Protein AF-A0A395IFY4-F1 (afdb_monomer)

Secondary structure (DSSP, 8-state):
-HHHHHHHHHTT--EEE--HHHHHHHHHHHTT-SS--HHHHHHHHHHHHHHHHTTTTHHHHHHHHHT--EEEEEPP-S-TTTS---HHHHHHHHHHHHHHHTTSSSPPEEEEE--TT-SS--SHHHHHHHHHHH--TTEEE---HHHHHHHHHB-TTSSSSB-TTHHHHHHHHHHHHT--

Structure (mmCIF, N/CA/C/O backbone):
data_AF-A0A395IFY4-F1
#
_entry.id   AF-A0A395IFY4-F1
#
loop_
_atom_site.group_PDB
_atom_site.id
_atom_site.type_symbol
_atom_site.label_atom_id
_atom_site.label_alt_id
_atom_site.label_comp_id
_atom_site.label_asym_id
_atom_site.label_entity_id
_atom_site.label_seq_id
_atom_site.pdbx_PDB_ins_code
_atom_site.Cartn_x
_atom_site.Cartn_y
_atom_site.Cartn_z
_atom_site.occupancy
_atom_site.B_iso_or_equiv
_atom_site.auth_seq_id
_atom_site.auth_comp_id
_atom_site.auth_asym_id
_atom_site.auth_atom_id
_atom_site.pdbx_PDB_model_num
ATOM 1 N N . MET A 1 1 ? -4.962 21.961 8.512 1.00 44.00 1 MET A N 1
ATOM 2 C CA . MET A 1 1 ? -5.571 20.617 8.616 1.00 44.00 1 MET A CA 1
ATOM 3 C C . MET A 1 1 ? -7.095 20.684 8.729 1.00 44.00 1 MET A C 1
ATOM 5 O O . MET A 1 1 ? -7.761 20.190 7.833 1.00 44.00 1 MET A O 1
ATOM 9 N N . LEU A 1 2 ? -7.653 21.381 9.731 1.00 40.53 2 LEU A N 1
ATOM 10 C CA . LEU A 1 2 ? -9.106 21.474 9.983 1.00 40.53 2 LEU A CA 1
ATOM 11 C C . LEU A 1 2 ? -9.999 21.820 8.764 1.00 40.53 2 LEU A C 1
ATOM 13 O O . LEU A 1 2 ? -10.951 21.082 8.540 1.00 40.53 2 LEU A O 1
ATOM 17 N N . PRO A 1 3 ? -9.703 22.833 7.919 1.00 49.88 3 PRO A N 1
ATOM 18 C CA . PRO A 1 3 ? -10.574 23.161 6.781 1.00 49.88 3 PRO A CA 1
ATOM 19 C C . PRO A 1 3 ? -10.640 22.062 5.711 1.00 49.88 3 PRO A C 1
ATOM 21 O O . PRO A 1 3 ? -11.691 21.840 5.121 1.00 49.88 3 PRO A O 1
ATOM 24 N N . LYS A 1 4 ? -9.525 21.352 5.483 1.00 49.00 4 LYS A N 1
ATOM 25 C CA . LYS A 1 4 ? -9.456 20.244 4.519 1.00 49.00 4 LYS A CA 1
ATOM 26 C C . LYS A 1 4 ? -10.235 19.025 5.023 1.00 49.00 4 LYS A C 1
ATOM 28 O O . LYS A 1 4 ? -10.970 18.423 4.254 1.00 49.00 4 LYS A O 1
ATOM 33 N N . LEU A 1 5 ? -10.127 18.719 6.319 1.00 53.44 5 LEU A N 1
ATOM 34 C CA . LEU A 1 5 ? -10.859 17.615 6.954 1.00 53.44 5 LEU A CA 1
ATOM 35 C C . LEU A 1 5 ? -12.373 17.877 6.982 1.00 53.44 5 LEU A C 1
ATOM 37 O O . LEU A 1 5 ? -13.161 16.987 6.680 1.00 53.44 5 LEU A O 1
ATOM 41 N N . SER A 1 6 ? -12.786 19.115 7.273 1.00 57.44 6 SER A N 1
ATOM 42 C CA . SER A 1 6 ? -14.194 19.516 7.193 1.00 57.44 6 SER A CA 1
ATOM 43 C C . SER A 1 6 ? -14.748 19.426 5.771 1.00 57.44 6 SER A C 1
ATOM 45 O O . SER A 1 6 ? -15.856 18.930 5.596 1.00 57.44 6 SER A O 1
ATOM 47 N N . ALA A 1 7 ? -13.980 19.843 4.759 1.00 63.22 7 ALA A N 1
ATOM 48 C CA . ALA A 1 7 ? -14.383 19.703 3.361 1.00 63.22 7 ALA A CA 1
ATOM 49 C C . ALA A 1 7 ? -14.503 18.226 2.940 1.00 63.22 7 ALA A C 1
ATOM 51 O O . ALA A 1 7 ? -15.503 17.849 2.337 1.00 63.22 7 ALA A O 1
ATOM 52 N N . ALA A 1 8 ? -13.541 17.373 3.311 1.00 59.66 8 ALA A N 1
ATOM 53 C CA . ALA A 1 8 ? -13.582 15.941 3.005 1.00 59.66 8 ALA A CA 1
ATOM 54 C C . ALA A 1 8 ? -14.827 15.252 3.594 1.00 59.66 8 ALA A C 1
ATOM 56 O O . ALA A 1 8 ? -15.519 14.517 2.892 1.00 59.66 8 ALA A O 1
ATOM 57 N N . SER A 1 9 ? -15.159 15.571 4.849 1.00 60.47 9 SER A N 1
ATOM 58 C CA . SER A 1 9 ? -16.364 15.070 5.519 1.00 60.47 9 SER A CA 1
ATOM 59 C C . SER A 1 9 ? -17.658 15.567 4.852 1.00 60.47 9 SER A C 1
ATOM 61 O O . SER A 1 9 ? -18.568 14.780 4.599 1.00 60.47 9 SER A O 1
ATOM 63 N N . GLN A 1 10 ? -17.735 16.857 4.499 1.00 68.69 10 GLN A N 1
ATOM 64 C CA . GLN A 1 10 ? -18.913 17.449 3.844 1.00 68.69 10 GLN A CA 1
ATOM 65 C C . GLN A 1 10 ? -19.161 16.924 2.426 1.00 68.6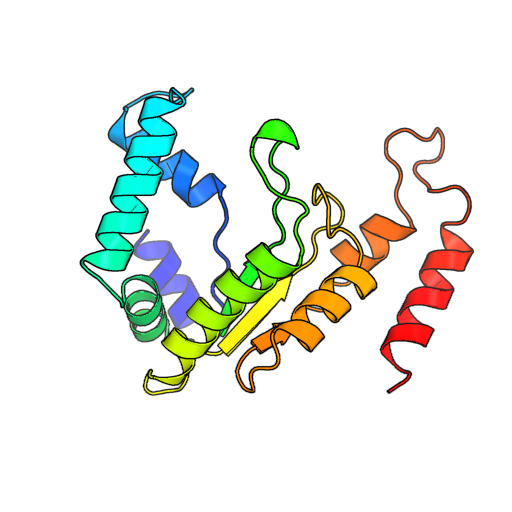9 10 GLN A C 1
ATOM 67 O O . GLN A 1 10 ? -20.298 16.953 1.959 1.00 68.69 10 GLN A O 1
ATOM 72 N N . HIS A 1 11 ? -18.114 16.458 1.746 1.00 74.56 11 HIS A N 1
ATOM 73 C CA . HIS A 1 11 ? -18.188 15.936 0.383 1.00 74.56 11 HIS A CA 1
ATOM 74 C C . HIS A 1 11 ? -18.209 14.405 0.307 1.00 74.56 11 HIS A C 1
ATOM 76 O O . HIS A 1 11 ? -18.107 13.864 -0.791 1.00 74.56 11 HIS A O 1
ATOM 82 N N . HIS A 1 12 ? -18.389 13.716 1.440 1.00 66.81 12 HIS A N 1
ATOM 83 C CA . HIS A 1 12 ? -18.510 12.258 1.493 1.00 66.81 12 HIS A CA 1
ATOM 84 C C . HIS A 1 12 ? -17.299 11.525 0.894 1.00 66.81 12 HIS A C 1
ATOM 86 O O . HIS A 1 12 ? -17.447 10.538 0.177 1.00 66.81 12 HIS A O 1
ATOM 92 N N . LEU A 1 13 ? -16.085 12.009 1.174 1.00 64.56 13 LEU A N 1
ATOM 93 C CA . LEU A 1 13 ? -14.875 11.251 0.863 1.00 64.56 13 LEU A CA 1
ATOM 94 C C . LEU A 1 13 ? -14.730 10.119 1.891 1.00 64.56 13 LEU A C 1
ATOM 96 O O . LEU A 1 13 ? -14.543 10.370 3.079 1.00 64.56 13 LEU A O 1
ATOM 100 N N . PHE A 1 14 ? -14.861 8.875 1.426 1.00 66.00 14 PHE A N 1
ATOM 101 C CA . PHE A 1 14 ? -14.964 7.677 2.271 1.00 66.00 14 PHE A CA 1
ATOM 102 C C . PHE A 1 14 ? -13.636 6.954 2.512 1.00 66.00 14 PHE A C 1
ATOM 104 O O . PHE A 1 14 ? -13.660 5.841 3.028 1.00 66.00 14 PHE A O 1
ATOM 111 N N . GLY A 1 15 ? -12.495 7.546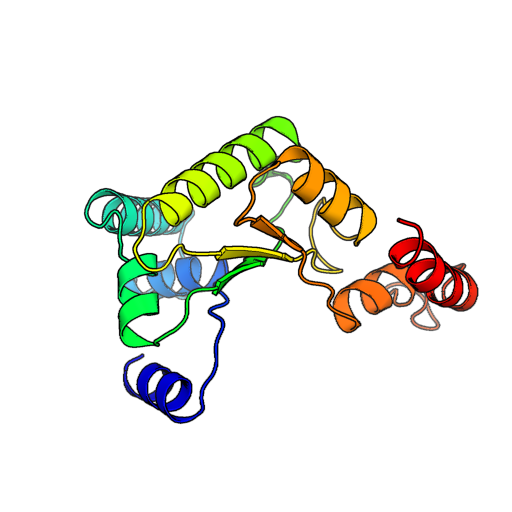 2.164 1.00 60.47 15 GLY A N 1
ATOM 112 C CA . GLY A 1 15 ? -11.177 6.944 2.359 1.00 60.47 15 GLY A CA 1
ATOM 113 C C . GLY A 1 15 ? -10.160 7.972 2.834 1.00 60.47 15 GLY A C 1
ATOM 114 O O . GLY A 1 15 ? -10.255 9.154 2.490 1.00 60.47 15 GLY A O 1
ATOM 115 N N . LEU A 1 16 ? -9.217 7.520 3.654 1.00 67.69 16 LEU A N 1
ATOM 116 C CA . LEU A 1 16 ? -8.034 8.280 4.035 1.00 67.69 16 LEU A CA 1
ATOM 117 C C . LEU A 1 16 ? -6.802 7.587 3.450 1.00 67.69 16 LEU A C 1
ATOM 119 O O . LEU A 1 16 ? -6.585 6.402 3.697 1.00 67.69 16 LEU A O 1
ATOM 123 N N . GLU A 1 17 ? -5.997 8.348 2.721 1.00 68.88 17 GLU A N 1
ATOM 124 C CA . GLU A 1 17 ? -4.680 7.943 2.237 1.00 68.88 17 GLU A CA 1
ATOM 125 C C . GLU A 1 17 ? -3.626 8.748 3.005 1.00 68.88 17 GLU A C 1
ATOM 127 O O . GLU A 1 17 ? -3.803 9.952 3.222 1.00 68.88 17 GLU A O 1
ATOM 132 N N . VAL A 1 18 ? -2.573 8.081 3.478 1.00 60.28 18 VAL A N 1
ATOM 133 C CA . VAL A 1 18 ? -1.500 8.697 4.271 1.00 60.28 18 VAL A CA 1
ATOM 134 C C . VAL A 1 18 ? -0.161 8.279 3.684 1.00 60.28 18 VAL A C 1
ATOM 136 O O . VAL A 1 18 ? 0.076 7.094 3.459 1.00 60.28 18 VAL A O 1
ATOM 139 N N . PHE A 1 19 ? 0.717 9.254 3.468 1.00 62.84 19 PHE A N 1
ATOM 140 C CA . PHE A 1 19 ? 2.024 9.058 2.849 1.00 62.84 19 PHE A CA 1
ATOM 141 C C . PHE A 1 19 ? 3.157 9.182 3.873 1.00 62.84 19 PHE A C 1
ATOM 143 O O . PHE A 1 19 ? 3.021 9.842 4.904 1.00 62.84 19 PHE A O 1
ATOM 150 N N . TYR A 1 20 ? 4.322 8.602 3.569 1.00 57.91 20 TYR A N 1
ATOM 151 C CA . TYR A 1 20 ? 5.553 8.833 4.339 1.00 57.91 20 TYR A CA 1
ATOM 152 C C . TYR A 1 20 ? 5.867 10.333 4.463 1.00 57.91 20 TYR A C 1
ATOM 154 O O . TYR A 1 20 ? 6.331 10.804 5.500 1.00 57.91 20 TYR A O 1
ATOM 162 N N . GLU A 1 21 ? 5.560 11.109 3.432 1.00 61.62 21 GLU A N 1
ATOM 163 C CA . GLU A 1 21 ? 5.719 12.553 3.400 1.00 61.62 21 GLU A CA 1
ATOM 164 C C . GLU A 1 21 ? 4.926 13.250 4.506 1.00 61.62 21 GLU A C 1
ATOM 166 O O . GLU A 1 21 ? 5.364 14.297 4.971 1.00 61.62 21 GLU A O 1
ATOM 171 N N . ASP A 1 22 ? 3.824 12.681 5.004 1.00 61.97 22 ASP A N 1
ATOM 172 C CA . ASP A 1 22 ? 3.138 13.219 6.183 1.00 61.97 22 ASP A CA 1
ATOM 173 C C . ASP A 1 22 ? 4.032 13.136 7.440 1.00 61.97 22 ASP A C 1
ATOM 175 O O . ASP A 1 22 ? 4.021 14.055 8.269 1.00 61.97 22 ASP A O 1
ATOM 179 N N . LEU A 1 23 ? 4.878 12.097 7.549 1.00 57.91 23 LEU A N 1
ATOM 180 C CA . LEU A 1 23 ? 5.935 11.983 8.568 1.00 57.91 23 LEU A CA 1
ATOM 181 C C . LEU A 1 23 ? 7.039 13.023 8.327 1.00 57.91 23 LEU A C 1
ATOM 183 O O . LEU A 1 23 ? 7.477 13.698 9.260 1.00 57.91 23 LEU A O 1
ATOM 187 N N . GLU A 1 24 ? 7.481 13.177 7.076 1.00 56.47 24 GLU A N 1
ATOM 188 C CA . GLU A 1 24 ? 8.532 14.129 6.706 1.00 56.47 24 GLU A CA 1
ATOM 189 C C . GLU A 1 24 ? 8.085 15.582 6.947 1.00 56.47 24 GLU A C 1
ATOM 191 O O . GLU A 1 24 ? 8.847 16.402 7.464 1.00 56.47 24 GLU A O 1
ATOM 196 N N . TYR A 1 25 ? 6.825 15.911 6.651 1.00 64.88 25 TYR A N 1
ATOM 197 C CA . TYR A 1 25 ? 6.218 17.206 6.944 1.00 64.88 25 TYR A CA 1
ATOM 198 C C . TYR A 1 25 ? 6.182 17.487 8.444 1.00 64.88 25 TYR A C 1
ATOM 200 O O . TYR A 1 25 ? 6.489 18.615 8.849 1.00 64.88 25 TYR A O 1
ATOM 208 N N . LEU A 1 26 ? 5.859 16.486 9.274 1.00 62.19 26 LEU A N 1
ATOM 209 C CA . LEU A 1 26 ? 5.949 16.644 10.723 1.00 62.19 26 LEU A CA 1
ATOM 210 C C . LEU A 1 26 ? 7.401 16.869 11.155 1.00 62.19 26 LEU A C 1
ATOM 212 O O . LEU A 1 26 ? 7.662 17.828 11.878 1.00 62.19 26 LEU A O 1
ATOM 216 N N . ALA A 1 27 ? 8.348 16.072 10.655 1.00 63.03 27 ALA A N 1
ATOM 217 C CA . ALA A 1 27 ? 9.768 16.217 10.973 1.00 63.03 27 ALA A CA 1
ATOM 218 C C . ALA A 1 27 ? 10.286 17.620 10.630 1.00 63.03 27 ALA A C 1
ATOM 220 O O . ALA A 1 27 ? 10.912 18.275 11.461 1.00 63.03 27 ALA A O 1
ATOM 221 N N . ARG A 1 28 ? 9.952 18.127 9.436 1.00 71.69 28 ARG A N 1
ATOM 222 C CA . ARG A 1 28 ? 10.277 19.491 8.985 1.00 71.69 28 ARG A CA 1
ATOM 223 C C . ARG A 1 28 ? 9.686 20.552 9.912 1.00 71.69 28 ARG A C 1
ATOM 225 O O . ARG A 1 28 ? 10.357 21.541 10.214 1.00 71.69 28 ARG A O 1
ATOM 232 N N . SER A 1 29 ? 8.441 20.355 10.348 1.00 73.88 29 SER A N 1
ATOM 233 C CA . SER A 1 29 ? 7.734 21.262 11.256 1.00 73.88 29 SER A CA 1
ATOM 234 C C . SER A 1 29 ? 8.357 21.277 12.655 1.00 73.88 29 SER A C 1
ATOM 236 O O . SER A 1 29 ? 8.596 22.350 13.202 1.00 73.88 29 SER A O 1
ATOM 238 N N . GLU A 1 30 ? 8.631 20.110 13.238 1.00 75.12 30 GLU A N 1
ATOM 239 C CA . GLU A 1 30 ? 9.169 19.975 14.597 1.00 75.12 30 GLU A CA 1
ATOM 240 C C . GLU A 1 30 ? 10.638 20.395 14.682 1.00 75.12 30 GLU A C 1
ATOM 242 O O . GLU A 1 30 ? 11.044 21.052 15.641 1.00 75.12 30 GLU A O 1
ATOM 247 N N . SER A 1 31 ? 11.432 20.087 13.654 1.00 75.62 31 SER A N 1
ATOM 248 C CA . SER A 1 31 ? 12.841 20.476 13.591 1.00 75.62 31 SER A CA 1
ATOM 249 C C . SER A 1 31 ? 13.056 21.884 13.023 1.00 75.62 31 SER A C 1
ATOM 251 O O . SER A 1 31 ? 14.199 22.334 12.938 1.00 75.62 31 SER A O 1
ATOM 253 N N . ASN A 1 32 ? 11.994 22.549 12.549 1.00 81.88 32 ASN A N 1
ATOM 254 C CA . ASN A 1 32 ? 12.037 23.814 11.809 1.00 81.88 32 ASN A CA 1
ATOM 255 C C . ASN A 1 32 ? 13.095 23.816 10.678 1.00 81.88 32 ASN A C 1
ATOM 257 O O . ASN A 1 32 ? 13.823 24.793 10.484 1.00 81.88 32 ASN A O 1
ATOM 261 N N . SER A 1 33 ? 13.216 22.694 9.954 1.00 78.12 33 SER A N 1
ATOM 262 C CA . SER A 1 33 ? 14.224 22.480 8.904 1.00 78.12 33 SER A CA 1
ATOM 263 C C . SER A 1 33 ? 13.579 22.059 7.589 1.00 78.12 33 SER A C 1
ATOM 265 O O . SER A 1 33 ? 12.623 21.292 7.560 1.00 78.12 33 SER A O 1
ATOM 267 N N . LYS A 1 34 ? 14.147 22.520 6.470 1.00 78.00 34 LYS A N 1
ATOM 268 C CA . LYS A 1 34 ? 13.778 22.062 5.119 1.00 78.00 34 LYS A CA 1
ATOM 269 C C . LYS A 1 34 ? 14.497 20.776 4.696 1.00 78.00 34 LYS A C 1
ATOM 271 O O . LYS A 1 34 ? 14.263 20.299 3.593 1.00 78.00 34 LYS A O 1
ATOM 276 N N . THR A 1 35 ? 15.376 20.238 5.522 1.00 80.56 35 THR A N 1
ATOM 277 C CA . THR A 1 35 ? 16.053 18.955 5.305 1.00 80.56 35 THR A CA 1
ATOM 278 C C . THR A 1 35 ? 16.257 18.348 6.689 1.00 80.56 35 THR A C 1
ATOM 280 O O . THR A 1 35 ? 17.234 18.700 7.363 1.00 80.56 35 THR A O 1
ATOM 283 N N . PRO A 1 36 ? 15.286 17.571 7.195 1.00 75.81 36 PRO A N 1
ATOM 284 C CA . PRO A 1 36 ? 15.398 16.932 8.502 1.00 75.81 36 PRO A CA 1
ATOM 285 C C . PRO A 1 36 ? 16.592 15.970 8.513 1.00 75.81 36 PRO A C 1
ATOM 287 O O . PRO A 1 36 ? 16.863 15.318 7.506 1.00 75.81 36 PRO A O 1
ATOM 290 N N . SER A 1 37 ? 17.330 15.893 9.622 1.00 80.75 37 SER A N 1
ATOM 291 C CA . SER A 1 37 ? 18.377 14.871 9.761 1.00 80.75 37 SER A CA 1
ATOM 292 C C . SER A 1 37 ? 17.747 13.482 9.945 1.00 80.75 37 SER A C 1
ATOM 294 O O . SER A 1 37 ? 16.582 13.405 10.346 1.00 80.75 37 SER A O 1
ATOM 296 N N . PRO A 1 38 ? 18.490 12.382 9.727 1.00 76.81 38 PRO A N 1
ATOM 297 C CA . PRO A 1 38 ? 18.011 11.039 10.050 1.00 76.81 38 PRO A CA 1
ATOM 298 C C . PRO A 1 38 ? 17.512 10.919 11.494 1.00 76.81 38 PRO A C 1
ATOM 300 O O . PRO A 1 38 ? 16.486 10.301 11.735 1.00 76.81 38 PRO A O 1
ATOM 303 N N . GLU A 1 39 ? 18.159 11.582 12.457 1.00 77.50 39 GLU A N 1
ATOM 304 C CA . GLU A 1 39 ? 17.705 11.616 13.852 1.00 77.50 39 GLU A CA 1
ATOM 305 C C . GLU A 1 39 ? 16.398 12.394 14.027 1.00 77.50 39 GLU A C 1
ATOM 307 O O . GLU A 1 39 ? 15.591 12.034 14.877 1.00 77.50 39 GLU A O 1
ATOM 312 N N . ALA A 1 40 ? 16.163 13.444 13.236 1.00 68.06 40 ALA A N 1
ATOM 313 C CA . ALA A 1 40 ? 14.904 14.187 13.246 1.00 68.06 40 ALA A CA 1
ATOM 314 C C . ALA A 1 40 ? 13.768 13.391 12.589 1.00 68.06 40 ALA A C 1
ATOM 316 O O . ALA A 1 40 ? 12.648 13.423 13.088 1.00 68.06 40 ALA A O 1
ATOM 317 N N . LEU A 1 41 ? 14.056 12.640 11.520 1.00 64.19 41 LEU A N 1
ATOM 318 C CA . LEU A 1 41 ? 13.116 11.688 10.923 1.00 64.19 41 LEU A CA 1
ATOM 319 C C . LEU A 1 41 ? 12.808 10.552 11.895 1.00 64.19 41 LEU A C 1
ATOM 321 O O . LEU A 1 41 ? 11.646 10.235 12.107 1.00 64.19 41 LEU A O 1
ATOM 325 N N . LEU A 1 42 ? 13.827 9.999 12.555 1.00 67.12 42 LEU A N 1
ATOM 326 C CA . LEU A 1 42 ? 13.664 8.962 13.568 1.00 67.12 42 LEU A CA 1
ATOM 327 C C . LEU A 1 42 ? 12.910 9.495 14.789 1.00 67.12 42 LEU A C 1
ATOM 329 O O . LEU A 1 42 ? 12.095 8.778 15.362 1.00 67.12 42 LEU A O 1
ATOM 333 N N . HIS A 1 43 ? 13.137 10.753 15.177 1.00 69.31 43 HIS A N 1
ATOM 334 C CA . HIS A 1 43 ? 12.388 11.407 16.242 1.00 69.31 43 HIS A CA 1
ATOM 335 C C . HIS A 1 43 ? 10.938 11.644 15.836 1.00 69.31 43 HIS A C 1
ATOM 337 O O . HIS A 1 43 ? 10.069 11.298 16.619 1.00 69.31 43 HIS A O 1
ATOM 343 N N . ALA A 1 44 ? 10.659 12.150 14.634 1.00 62.06 44 ALA A N 1
ATOM 344 C CA . ALA A 1 44 ? 9.301 12.339 14.133 1.00 62.06 44 ALA A CA 1
ATOM 345 C C . ALA A 1 44 ? 8.573 11.002 13.960 1.00 62.06 44 ALA A C 1
ATOM 347 O O . ALA A 1 44 ? 7.432 10.878 14.384 1.00 62.06 44 ALA A O 1
ATOM 348 N N . ALA A 1 45 ? 9.244 9.973 13.441 1.00 55.31 45 ALA A N 1
ATOM 349 C CA . ALA A 1 45 ? 8.734 8.609 13.381 1.00 55.31 45 ALA A CA 1
ATOM 350 C C . ALA A 1 45 ? 8.495 8.048 14.786 1.00 55.31 45 ALA A C 1
ATOM 352 O O . ALA A 1 45 ? 7.467 7.432 15.017 1.00 55.31 45 ALA A O 1
ATOM 353 N N . SER A 1 46 ? 9.377 8.324 15.751 1.00 61.34 46 SER A N 1
ATOM 354 C CA . SER A 1 46 ? 9.184 7.952 17.159 1.00 61.34 46 SER A CA 1
ATOM 355 C C . SER A 1 46 ? 8.078 8.759 17.828 1.00 61.34 46 SER A C 1
ATOM 357 O O . SER A 1 46 ? 7.396 8.225 18.685 1.00 61.34 46 SER A O 1
ATOM 359 N N . THR A 1 47 ? 7.873 10.024 17.464 1.00 58.12 47 THR A N 1
ATOM 360 C CA . THR A 1 47 ? 6.798 10.889 17.960 1.00 58.12 47 THR A CA 1
ATOM 361 C C . THR A 1 47 ? 5.476 10.454 17.362 1.00 58.12 47 THR A C 1
ATOM 363 O O . THR A 1 47 ? 4.499 10.385 18.086 1.00 58.12 47 THR A O 1
ATOM 366 N N . ILE A 1 48 ? 5.434 10.091 16.084 1.00 56.06 48 ILE A N 1
ATOM 367 C CA . ILE A 1 48 ? 4.248 9.551 15.423 1.00 56.06 48 ILE A CA 1
ATOM 368 C C . ILE A 1 48 ? 3.954 8.164 15.958 1.00 56.06 48 ILE A C 1
ATOM 370 O O . ILE A 1 48 ? 2.836 7.942 16.389 1.00 56.06 48 ILE A O 1
ATOM 374 N N . LYS A 1 49 ? 4.956 7.291 16.073 1.00 51.62 49 LYS A N 1
ATOM 375 C CA . LYS A 1 49 ? 4.844 6.011 16.770 1.00 51.62 49 LYS A CA 1
ATOM 376 C C . LYS A 1 49 ? 4.348 6.214 18.193 1.00 51.62 49 LYS A C 1
ATOM 378 O O . LYS A 1 49 ? 3.383 5.587 18.570 1.00 51.62 49 LYS A O 1
ATOM 383 N N . LYS A 1 50 ? 4.901 7.149 18.961 1.00 55.69 50 LYS A N 1
ATOM 384 C CA . LYS A 1 50 ? 4.452 7.459 20.322 1.00 55.69 50 LYS A CA 1
ATOM 385 C C . LYS A 1 50 ? 3.062 8.091 20.345 1.00 55.69 50 LYS A C 1
ATOM 387 O O . LYS A 1 50 ? 2.309 7.810 21.253 1.00 55.69 50 LYS A O 1
ATOM 392 N N . LEU A 1 51 ? 2.668 8.883 19.354 1.00 49.25 51 LEU A N 1
ATOM 393 C CA . LEU A 1 51 ? 1.305 9.395 19.202 1.00 49.25 51 LEU A CA 1
ATOM 394 C C . LEU A 1 51 ? 0.335 8.295 18.763 1.00 49.25 51 LEU A C 1
ATOM 396 O O . LEU A 1 51 ? -0.834 8.394 19.104 1.00 49.25 51 LEU A O 1
ATOM 400 N N . CYS A 1 52 ? 0.797 7.280 18.038 1.00 46.25 52 CYS A N 1
ATOM 401 C CA . CYS A 1 52 ? 0.063 6.080 17.648 1.00 46.25 52 CYS A CA 1
ATOM 402 C C . CYS A 1 52 ? 0.006 5.044 18.781 1.00 46.25 52 CYS A C 1
ATOM 404 O O . CYS A 1 52 ? -0.990 4.349 18.889 1.00 46.25 52 CYS A O 1
ATOM 406 N N . ASP A 1 53 ? 1.016 4.987 19.647 1.00 45.22 53 ASP A N 1
ATOM 407 C CA . ASP A 1 53 ? 1.122 4.074 20.790 1.00 45.22 53 ASP A CA 1
ATOM 408 C C . ASP A 1 53 ? 0.404 4.690 22.018 1.00 45.22 53 ASP A C 1
ATOM 410 O O . ASP A 1 53 ? -0.396 4.047 22.686 1.00 45.22 53 ASP A O 1
ATOM 414 N N . GLU A 1 54 ? 0.614 5.982 22.314 1.00 45.34 54 GLU A N 1
ATOM 415 C CA . GLU A 1 54 ? -0.129 6.736 23.347 1.00 45.34 54 GLU A CA 1
ATOM 416 C C . GLU A 1 54 ? -1.560 7.054 22.899 1.00 45.34 54 GLU A C 1
ATOM 418 O O . GLU A 1 54 ? -2.445 7.308 23.723 1.00 45.34 54 GLU A O 1
ATOM 423 N N . ARG A 1 55 ? -1.802 7.047 21.585 1.00 45.28 55 ARG A N 1
ATOM 424 C CA . ARG A 1 55 ? -3.140 7.030 21.004 1.00 45.28 55 ARG A CA 1
ATOM 425 C C . ARG A 1 55 ? -3.196 5.903 19.992 1.00 45.28 55 ARG A C 1
ATOM 427 O O . ARG A 1 55 ? -3.174 6.192 18.794 1.00 45.28 55 ARG A O 1
ATOM 434 N N . ASP A 1 56 ? -3.459 4.689 20.488 1.00 45.88 56 ASP A N 1
ATOM 435 C CA . ASP A 1 56 ? -3.927 3.462 19.784 1.00 45.88 56 ASP A CA 1
ATOM 436 C C . ASP A 1 56 ? -5.061 3.688 18.741 1.00 45.88 56 ASP A C 1
ATOM 438 O O . ASP A 1 56 ? -5.718 2.771 18.261 1.00 45.88 56 ASP A O 1
ATOM 442 N N . LYS A 1 57 ? -5.418 4.948 18.486 1.00 54.28 57 LYS A N 1
ATOM 443 C CA . LYS A 1 57 ? -6.632 5.483 17.915 1.00 54.28 57 LYS A CA 1
ATOM 444 C C . LYS A 1 57 ? -6.398 6.797 17.175 1.00 54.28 57 LYS A C 1
ATOM 446 O O . LYS A 1 57 ? -7.404 7.429 16.899 1.00 54.28 57 LYS A O 1
ATOM 451 N N . LEU A 1 58 ? -5.188 7.312 16.896 1.00 66.12 58 LEU A N 1
ATOM 452 C CA . LEU A 1 58 ? -5.105 8.582 16.136 1.00 66.12 58 LEU A CA 1
ATOM 453 C C . LEU A 1 58 ? -5.819 8.433 14.785 1.00 66.12 58 LEU A C 1
ATOM 455 O O . LEU A 1 58 ? -6.727 9.207 14.481 1.00 66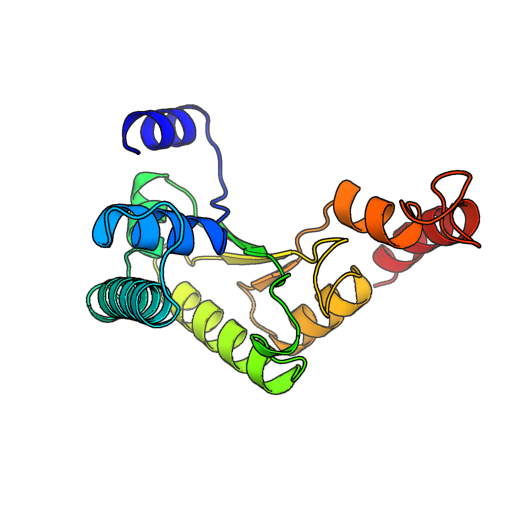.12 58 LEU A O 1
ATOM 459 N N . TRP A 1 59 ? -5.479 7.379 14.044 1.00 72.50 59 TRP A N 1
ATOM 460 C CA . TRP A 1 59 ? -6.110 7.043 12.770 1.00 72.50 59 TRP A CA 1
ATOM 461 C C . TRP A 1 59 ? -7.588 6.711 12.961 1.00 72.50 59 TRP A C 1
ATOM 463 O O . TRP A 1 59 ? -8.436 7.370 12.372 1.00 72.50 59 TRP A O 1
ATOM 473 N N . PHE A 1 60 ? -7.929 5.827 13.902 1.00 73.31 60 PHE A N 1
ATOM 474 C CA . PHE A 1 60 ? -9.328 5.495 14.201 1.00 73.31 60 PHE A CA 1
ATOM 475 C C . PHE A 1 60 ? -10.159 6.700 14.682 1.00 73.31 60 PHE A C 1
ATOM 477 O O . PHE A 1 60 ? -11.363 6.768 14.451 1.00 73.31 60 PHE A O 1
ATOM 484 N N . SER A 1 61 ? -9.542 7.692 15.326 1.00 69.00 61 SER A N 1
ATOM 485 C CA . SER A 1 61 ? -10.195 8.939 15.742 1.00 69.00 61 SER A CA 1
ATOM 486 C C . SER A 1 61 ? -10.395 9.873 14.558 1.00 69.00 61 SER A C 1
ATOM 488 O O . SER A 1 61 ? -11.465 10.462 14.440 1.00 69.00 61 SER A O 1
ATOM 490 N N . LEU A 1 62 ? -9.406 9.994 13.665 1.00 68.62 62 LEU A N 1
ATOM 491 C CA . LEU A 1 62 ? -9.551 10.748 12.418 1.00 68.62 62 LEU A CA 1
ATOM 492 C C . LEU A 1 62 ? -10.654 10.147 11.549 1.00 68.62 62 LEU A C 1
ATOM 494 O O . LEU A 1 62 ? -11.511 10.879 11.067 1.00 68.62 62 LEU A O 1
ATOM 498 N N . MET A 1 63 ? -10.700 8.825 11.438 1.00 75.69 63 MET A N 1
ATOM 499 C CA . MET A 1 63 ? -11.758 8.098 10.745 1.00 75.69 63 MET A CA 1
ATOM 500 C C . MET A 1 63 ? -13.144 8.388 11.326 1.00 75.69 63 MET A C 1
ATOM 502 O O . MET A 1 63 ? -14.062 8.714 10.579 1.00 75.69 63 MET A O 1
ATOM 506 N N . LYS A 1 64 ? -13.288 8.383 12.660 1.00 74.12 64 LYS A N 1
ATOM 507 C CA . LYS A 1 64 ? -14.539 8.762 13.347 1.00 74.12 64 LYS A CA 1
ATOM 508 C C . LYS A 1 64 ? -14.950 10.208 13.071 1.00 74.12 64 LYS A C 1
ATOM 510 O O . LYS A 1 64 ? -16.135 10.480 12.913 1.00 74.12 64 LYS A O 1
ATOM 515 N N . VAL A 1 65 ? -13.989 11.131 13.007 1.00 67.94 65 VAL A N 1
ATOM 516 C CA . VAL A 1 65 ? -14.245 12.542 12.668 1.00 67.94 65 VAL A CA 1
ATOM 517 C C . VAL A 1 65 ? -14.671 12.693 11.207 1.00 67.94 65 VAL A C 1
ATOM 519 O O . VAL A 1 65 ? -15.556 13.489 10.907 1.00 67.94 65 VAL A O 1
ATOM 522 N N . LEU A 1 66 ? -14.041 11.944 10.306 1.00 69.69 66 LEU A N 1
ATOM 523 C CA . LEU A 1 66 ? -14.294 12.008 8.869 1.00 69.69 66 LEU A CA 1
ATOM 524 C C . LEU A 1 66 ? -15.520 11.191 8.439 1.00 69.69 66 LEU A C 1
ATOM 526 O O . LEU A 1 66 ? -16.082 11.464 7.382 1.00 69.69 66 LEU A O 1
ATOM 530 N N . GLY A 1 67 ? -15.965 10.242 9.266 1.00 76.12 67 GLY A N 1
ATOM 531 C CA . GLY A 1 67 ? -17.066 9.335 8.950 1.00 76.12 67 GLY A CA 1
ATOM 532 C C . GLY A 1 67 ? -16.687 8.254 7.935 1.00 76.12 67 GLY A C 1
ATOM 533 O O . GLY A 1 67 ? -17.543 7.833 7.163 1.00 76.12 67 GLY A O 1
ATOM 534 N N . THR A 1 68 ? -15.422 7.825 7.919 1.00 85.06 68 THR A N 1
ATOM 535 C CA . THR A 1 68 ? -14.917 6.734 7.065 1.00 85.06 68 THR A CA 1
ATOM 536 C C . THR A 1 68 ? -14.540 5.513 7.904 1.00 85.06 68 THR A C 1
ATOM 538 O O . THR A 1 68 ? -14.218 5.637 9.085 1.00 85.06 68 THR A O 1
ATOM 541 N N . ASP A 1 69 ? -14.578 4.339 7.281 1.00 90.38 69 ASP A N 1
ATOM 542 C CA . ASP A 1 69 ? -14.104 3.063 7.801 1.00 90.38 69 ASP A CA 1
ATOM 543 C C . ASP A 1 69 ? -12.951 2.473 6.961 1.00 90.38 69 ASP A C 1
ATOM 545 O O . ASP A 1 69 ? -12.587 1.334 7.205 1.00 90.38 69 ASP A O 1
ATOM 549 N N . LEU A 1 70 ? -12.362 3.207 6.005 1.00 91.62 70 LEU A N 1
ATOM 550 C CA . LEU A 1 70 ? -11.319 2.705 5.099 1.00 91.62 70 LEU A CA 1
ATOM 551 C C . LEU A 1 70 ? -10.019 3.520 5.185 1.00 91.62 70 LEU A C 1
ATOM 553 O O . LEU A 1 70 ? -10.028 4.741 5.009 1.00 91.62 70 LEU A O 1
ATOM 557 N N . ILE A 1 71 ? -8.898 2.826 5.386 1.00 88.25 71 ILE A N 1
ATOM 558 C CA . ILE A 1 71 ? -7.536 3.368 5.267 1.00 88.25 71 ILE A CA 1
ATOM 559 C C . ILE A 1 71 ? -6.834 2.713 4.072 1.00 88.25 71 ILE A C 1
ATOM 561 O O . ILE A 1 71 ? -6.821 1.489 3.958 1.00 88.25 71 ILE A O 1
ATOM 565 N N . GLN A 1 72 ? -6.218 3.514 3.206 1.00 91.94 72 GLN A N 1
ATOM 566 C CA . GLN A 1 72 ? -5.304 3.022 2.172 1.00 91.94 72 GLN A CA 1
ATOM 567 C C . GLN A 1 72 ? -3.866 3.003 2.700 1.00 91.94 72 GLN A C 1
ATOM 569 O O . GLN A 1 72 ? -3.449 3.929 3.398 1.00 91.94 72 GLN A O 1
ATOM 574 N N . ILE A 1 73 ? -3.121 1.945 2.377 1.00 91.44 73 ILE A N 1
ATOM 575 C CA . ILE A 1 73 ? -1.710 1.770 2.736 1.00 91.44 73 ILE A CA 1
ATOM 576 C C . ILE A 1 73 ? -0.907 1.617 1.438 1.00 91.44 73 ILE A C 1
ATOM 578 O O . ILE A 1 73 ? -0.900 0.523 0.865 1.00 91.44 73 ILE A O 1
ATOM 582 N N . PRO A 1 74 ? -0.240 2.681 0.960 1.00 92.44 74 PRO A N 1
ATOM 583 C CA . PRO A 1 74 ? 0.587 2.596 -0.232 1.00 92.44 74 PRO A CA 1
ATOM 584 C C . PRO A 1 74 ? 1.895 1.840 0.025 1.00 92.44 74 PRO A C 1
ATOM 586 O O . PRO A 1 74 ? 2.499 1.922 1.099 1.00 92.44 74 PRO A O 1
ATOM 589 N N . ALA A 1 75 ? 2.358 1.121 -0.992 1.00 91.94 75 ALA A N 1
ATOM 590 C CA . ALA A 1 75 ? 3.639 0.440 -1.012 1.00 91.94 75 ALA A CA 1
ATOM 591 C C . ALA A 1 75 ? 4.799 1.450 -0.998 1.00 91.94 75 ALA A C 1
ATOM 593 O O . ALA A 1 75 ? 4.773 2.486 -1.665 1.00 91.94 75 ALA A O 1
ATOM 594 N N . ASN A 1 76 ? 5.856 1.138 -0.248 1.00 88.31 76 ASN A N 1
ATOM 595 C CA . ASN A 1 76 ? 6.935 2.086 0.018 1.00 88.31 76 ASN A CA 1
ATOM 596 C C . ASN A 1 76 ? 7.856 2.299 -1.207 1.00 88.31 76 ASN A C 1
ATOM 598 O O . ASN A 1 76 ? 8.108 1.377 -1.988 1.00 88.31 76 ASN A O 1
ATOM 602 N N . PHE A 1 77 ? 8.371 3.519 -1.363 1.00 91.62 77 PHE A N 1
ATOM 603 C CA . PHE A 1 77 ? 9.264 3.948 -2.450 1.00 91.62 77 PHE A CA 1
ATOM 604 C C . PHE A 1 77 ? 10.548 4.634 -1.943 1.00 91.62 77 PHE A C 1
ATOM 606 O O . PHE A 1 77 ? 11.253 5.299 -2.704 1.00 91.62 77 PHE A O 1
ATOM 613 N N . LEU A 1 78 ? 10.865 4.490 -0.651 1.00 88.94 78 LEU A N 1
ATOM 614 C CA . LEU A 1 78 ? 12.149 4.915 -0.089 1.00 88.94 78 LEU A CA 1
ATOM 615 C C . LEU A 1 78 ? 13.335 4.131 -0.697 1.00 88.94 78 LEU A C 1
ATOM 617 O O . LEU A 1 78 ? 13.137 3.046 -1.261 1.00 88.94 78 LEU A O 1
ATOM 621 N N . PRO A 1 79 ? 14.576 4.650 -0.586 1.00 90.62 79 PRO A N 1
ATOM 622 C CA . PRO A 1 79 ? 15.777 3.945 -1.029 1.00 90.62 79 PRO A CA 1
ATOM 623 C C . PRO A 1 79 ? 15.894 2.545 -0.421 1.00 90.62 79 PRO A C 1
ATOM 625 O O . PRO A 1 79 ? 15.514 2.321 0.727 1.00 90.62 79 PRO A O 1
ATOM 628 N N . LYS A 1 80 ? 16.462 1.604 -1.182 1.00 91.25 80 LYS A N 1
ATOM 629 C CA . LYS A 1 80 ? 16.550 0.180 -0.807 1.00 91.25 80 LYS A CA 1
ATOM 630 C C . LYS A 1 80 ? 17.245 -0.056 0.530 1.00 91.25 80 LYS A C 1
ATOM 632 O O . LYS A 1 80 ? 16.958 -1.035 1.202 1.00 91.25 80 LYS A O 1
ATOM 637 N N . GLU A 1 81 ? 18.153 0.831 0.912 1.00 91.88 81 GLU A N 1
ATOM 638 C CA . GLU A 1 81 ? 18.917 0.755 2.154 1.00 91.88 81 GLU A CA 1
ATOM 639 C C . GLU A 1 81 ? 18.085 1.127 3.395 1.00 91.88 81 GLU A C 1
ATOM 641 O O . GLU A 1 81 ? 18.518 0.869 4.517 1.00 91.88 81 GLU A O 1
ATOM 646 N N . GLU A 1 82 ? 16.908 1.730 3.206 1.00 84.88 82 GLU A N 1
ATOM 647 C CA . GLU A 1 82 ? 16.026 2.226 4.270 1.00 84.88 82 GLU A CA 1
ATOM 648 C C . GLU A 1 82 ? 14.771 1.362 4.471 1.00 84.88 82 GLU A C 1
ATOM 650 O O . GLU A 1 82 ? 14.031 1.570 5.433 1.00 84.88 82 GLU A O 1
ATOM 655 N N . ILE A 1 83 ? 14.520 0.393 3.585 1.00 88.38 83 ILE A N 1
ATOM 656 C CA . ILE A 1 83 ? 13.320 -0.454 3.597 1.00 88.38 83 ILE A CA 1
ATOM 657 C C . ILE A 1 83 ? 13.650 -1.917 3.294 1.00 88.38 83 ILE A C 1
ATOM 659 O O . ILE A 1 83 ? 14.603 -2.226 2.582 1.00 88.38 83 ILE A O 1
ATOM 663 N N . THR A 1 84 ? 12.830 -2.823 3.820 1.00 89.94 84 THR A N 1
ATOM 664 C CA . THR A 1 84 ? 12.967 -4.267 3.601 1.00 89.94 84 THR A CA 1
ATOM 665 C C . THR A 1 84 ? 12.191 -4.732 2.366 1.00 89.94 84 THR A C 1
ATOM 667 O O . THR A 1 84 ? 11.133 -4.182 2.056 1.00 89.94 84 THR A O 1
ATOM 670 N N . ASP A 1 85 ? 12.709 -5.748 1.676 1.00 91.88 85 ASP A N 1
ATOM 671 C CA . ASP A 1 85 ? 11.992 -6.551 0.675 1.00 91.88 85 ASP A CA 1
ATOM 672 C C . ASP A 1 85 ? 11.476 -7.885 1.244 1.00 91.88 85 ASP A C 1
ATOM 674 O O . ASP A 1 85 ? 10.854 -8.667 0.526 1.00 91.88 85 ASP A O 1
ATOM 678 N N . ASP A 1 86 ? 11.703 -8.133 2.537 1.00 93.06 86 ASP A N 1
ATOM 679 C CA . ASP A 1 86 ? 11.209 -9.303 3.261 1.00 93.06 86 ASP A CA 1
ATOM 680 C C . ASP A 1 86 ? 9.675 -9.252 3.370 1.00 93.06 86 ASP A C 1
ATOM 682 O O . ASP A 1 86 ? 9.099 -8.468 4.135 1.00 93.06 86 ASP A O 1
ATOM 686 N N . ALA A 1 87 ? 9.011 -10.077 2.559 1.00 90.62 87 ALA A N 1
ATOM 687 C CA . ALA A 1 87 ? 7.560 -10.113 2.462 1.00 90.62 87 ALA A CA 1
ATOM 688 C C . ALA A 1 87 ? 6.908 -10.611 3.758 1.00 90.62 87 ALA A C 1
ATOM 690 O O . ALA A 1 87 ? 5.802 -10.188 4.082 1.00 90.62 87 ALA A O 1
ATOM 691 N N . GLU A 1 88 ? 7.568 -11.495 4.502 1.00 92.81 88 GLU A N 1
ATOM 692 C CA . GLU A 1 88 ? 7.077 -12.038 5.760 1.00 92.81 88 GLU A CA 1
ATOM 693 C C . GLU A 1 88 ? 6.990 -10.950 6.833 1.00 92.81 88 GLU A C 1
ATOM 695 O O . GLU A 1 88 ? 5.950 -10.846 7.485 1.00 92.81 88 GLU A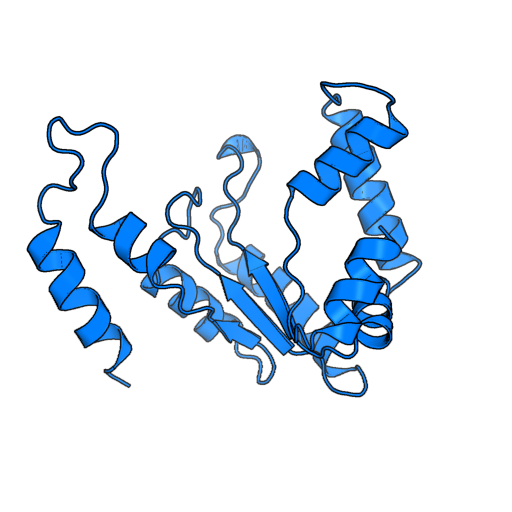 O 1
ATOM 700 N N . ILE A 1 89 ? 8.019 -10.102 6.953 1.00 90.44 89 ILE A N 1
ATOM 701 C CA . ILE A 1 89 ? 7.999 -8.937 7.856 1.00 90.44 89 ILE A CA 1
ATOM 702 C C . ILE A 1 89 ? 6.850 -7.994 7.480 1.00 90.44 89 ILE A C 1
ATOM 704 O O . ILE A 1 89 ? 6.056 -7.599 8.331 1.00 90.44 89 ILE A O 1
ATOM 708 N N . ILE A 1 90 ? 6.713 -7.675 6.191 1.00 90.56 90 ILE A N 1
ATOM 709 C CA . ILE A 1 90 ? 5.672 -6.758 5.705 1.00 90.56 90 ILE A CA 1
ATOM 710 C C . ILE A 1 90 ? 4.272 -7.319 5.981 1.00 90.56 90 ILE A C 1
ATOM 712 O O . ILE A 1 90 ? 3.387 -6.602 6.444 1.00 90.56 90 ILE A O 1
ATOM 716 N N . VAL A 1 91 ? 4.054 -8.606 5.715 1.00 95.75 91 VAL A N 1
ATOM 717 C CA . VAL A 1 91 ? 2.772 -9.273 5.971 1.00 95.75 91 VAL A CA 1
ATOM 718 C C . VAL A 1 91 ? 2.451 -9.308 7.467 1.00 95.75 91 VAL A C 1
ATOM 720 O O . VAL A 1 91 ? 1.281 -9.171 7.830 1.00 95.75 91 VAL A O 1
ATOM 723 N N . GLU A 1 92 ? 3.443 -9.493 8.341 1.00 92.31 92 GLU A N 1
ATOM 724 C CA . GLU A 1 92 ? 3.252 -9.449 9.796 1.00 92.31 92 GLU A CA 1
ATOM 725 C C . GLU A 1 92 ? 2.784 -8.063 10.261 1.00 92.31 92 GLU A C 1
ATOM 727 O O . GLU A 1 92 ? 1.746 -7.973 10.923 1.00 92.31 92 GLU A O 1
ATOM 732 N N . ASP A 1 93 ? 3.457 -6.996 9.821 1.00 88.38 93 ASP A N 1
ATOM 733 C CA . ASP A 1 93 ? 3.074 -5.612 10.130 1.00 88.38 93 ASP A CA 1
ATOM 734 C C . ASP A 1 93 ? 1.642 -5.302 9.650 1.00 88.38 93 ASP A C 1
ATOM 736 O O . ASP A 1 93 ? 0.819 -4.730 10.373 1.00 88.38 93 ASP A O 1
ATOM 740 N N . LEU A 1 94 ? 1.296 -5.724 8.429 1.00 93.75 94 LEU A N 1
ATOM 741 C CA . LEU A 1 94 ? -0.039 -5.507 7.862 1.00 93.75 94 LEU A CA 1
ATOM 742 C C . LEU A 1 94 ? -1.128 -6.314 8.586 1.00 93.75 94 LEU A C 1
ATOM 744 O O . LEU A 1 94 ? -2.248 -5.821 8.754 1.00 93.75 94 LEU A O 1
ATOM 748 N N . ARG A 1 95 ? -0.817 -7.529 9.058 1.00 96.75 95 ARG A N 1
ATOM 749 C CA . ARG A 1 95 ? -1.726 -8.325 9.900 1.00 96.75 95 ARG A CA 1
ATOM 750 C C . ARG A 1 95 ? -1.980 -7.653 11.237 1.00 96.75 95 ARG A C 1
ATOM 752 O O . ARG A 1 95 ? -3.132 -7.623 11.664 1.00 96.75 95 ARG A O 1
ATOM 759 N N . GLU A 1 96 ? -0.950 -7.098 11.873 1.00 91.25 96 GLU A N 1
ATOM 760 C CA . GLU A 1 96 ? -1.109 -6.368 13.132 1.00 91.25 96 GLU A CA 1
ATOM 761 C C . GLU A 1 96 ? -2.078 -5.193 12.955 1.00 91.25 96 GLU A C 1
ATOM 763 O O . GLU A 1 96 ? -3.054 -5.070 13.700 1.00 91.25 96 GLU A O 1
ATOM 768 N N . VAL A 1 97 ? -1.885 -4.389 11.906 1.00 88.25 97 VAL A N 1
ATOM 769 C CA . VAL A 1 97 ? -2.757 -3.248 11.594 1.00 88.25 97 VAL A CA 1
ATOM 770 C C . VAL A 1 97 ? -4.194 -3.697 11.294 1.00 88.25 97 VAL A C 1
ATOM 772 O O . VAL A 1 97 ? -5.151 -3.122 11.828 1.00 88.25 97 VAL A O 1
ATOM 775 N N . ALA A 1 98 ? -4.369 -4.758 10.503 1.00 94.50 98 ALA A N 1
ATOM 776 C CA . ALA A 1 98 ? -5.680 -5.338 10.229 1.00 94.50 98 ALA A CA 1
ATOM 777 C C . ALA A 1 98 ? -6.376 -5.822 11.516 1.00 94.50 98 ALA A C 1
ATOM 779 O O . ALA A 1 98 ? -7.543 -5.494 11.751 1.00 94.50 98 ALA A O 1
ATOM 780 N N . ASP A 1 99 ? -5.652 -6.527 12.390 1.00 93.88 99 ASP A N 1
ATOM 781 C CA . ASP A 1 99 ? -6.149 -7.037 13.671 1.00 93.88 99 ASP A CA 1
ATOM 782 C C . ASP A 1 99 ? -6.490 -5.908 14.657 1.00 93.88 99 ASP A C 1
ATOM 784 O O . ASP A 1 99 ? -7.390 -6.053 15.491 1.00 93.88 99 ASP A O 1
ATOM 788 N N . MET A 1 100 ? -5.813 -4.760 14.569 1.00 89.31 100 MET A N 1
ATOM 789 C CA . MET A 1 100 ? -6.196 -3.546 15.293 1.00 89.31 100 MET A CA 1
ATOM 790 C C . MET A 1 100 ? -7.521 -2.983 14.770 1.00 89.31 100 MET A C 1
ATOM 792 O O . MET A 1 100 ? -8.434 -2.749 15.562 1.00 89.31 100 MET A O 1
ATOM 796 N N . GLY A 1 101 ? -7.670 -2.810 13.452 1.00 90.25 101 GLY A N 1
ATOM 797 C CA . GLY A 1 101 ? -8.901 -2.260 12.870 1.00 90.25 101 GLY A CA 1
ATOM 798 C C . GLY A 1 101 ? -10.126 -3.162 13.037 1.00 90.25 101 GLY A C 1
ATOM 799 O O . GLY A 1 101 ? -11.245 -2.663 13.182 1.00 90.25 101 GLY A O 1
ATOM 800 N N . ALA A 1 102 ? -9.926 -4.479 13.123 1.00 95.50 102 ALA A N 1
ATOM 801 C CA . ALA A 1 102 ? -10.982 -5.447 13.415 1.00 95.50 102 ALA A CA 1
ATOM 802 C C . ALA A 1 102 ? -11.614 -5.263 14.811 1.00 95.50 102 ALA A C 1
ATOM 804 O O . ALA A 1 102 ? -12.748 -5.687 15.033 1.00 95.50 102 ALA A O 1
ATOM 805 N N . LYS A 1 103 ? -10.903 -4.624 15.753 1.00 93.06 103 LYS A N 1
ATOM 806 C CA . LYS A 1 103 ? -11.388 -4.349 17.119 1.00 93.06 103 LYS A CA 1
ATOM 807 C C . LYS A 1 103 ? -12.212 -3.061 17.217 1.00 93.06 103 LYS A C 1
ATOM 809 O O . LYS A 1 103 ? -12.818 -2.810 18.260 1.00 93.06 103 LYS A O 1
ATOM 814 N N . GLU A 1 104 ? -12.229 -2.234 16.174 1.00 90.50 104 GLU A N 1
ATOM 815 C CA . GLU A 1 104 ? -12.970 -0.973 16.166 1.00 90.50 104 GLU A CA 1
ATOM 816 C C . GLU A 1 104 ? -14.468 -1.174 15.882 1.00 90.50 104 GLU A C 1
ATOM 818 O O . GLU A 1 104 ? -14.933 -2.226 15.443 1.00 90.50 104 GLU A O 1
ATOM 823 N N . THR A 1 105 ? -15.267 -0.149 16.182 1.00 88.00 105 THR A N 1
ATOM 824 C CA . THR A 1 105 ? -16.703 -0.121 15.874 1.00 88.00 105 THR A CA 1
ATOM 825 C C . THR A 1 105 ? -17.064 1.228 15.236 1.00 88.00 105 THR A C 1
ATOM 827 O O . THR A 1 105 ? -17.005 2.246 15.937 1.00 88.00 105 THR A O 1
ATOM 830 N N . PRO A 1 106 ? -17.452 1.264 13.942 1.00 90.44 106 PRO A N 1
ATOM 831 C CA . PRO A 1 106 ? -17.469 0.134 12.998 1.00 90.44 106 PRO A CA 1
ATOM 832 C C . PRO A 1 106 ? 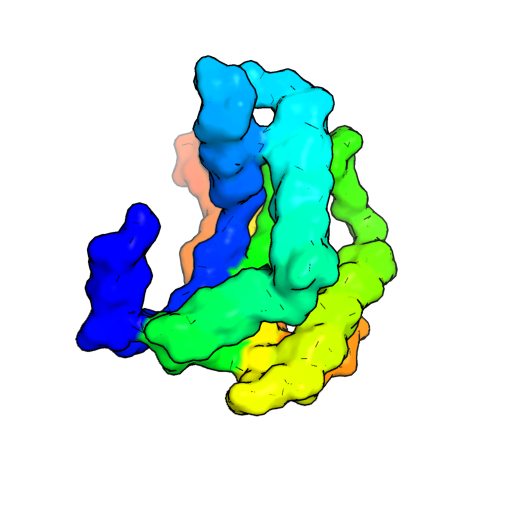-16.063 -0.441 12.746 1.00 90.44 106 PRO A C 1
ATOM 834 O O . PRO A 1 106 ? -15.070 0.226 13.033 1.00 90.44 106 PRO A O 1
ATOM 837 N N . VAL A 1 107 ? -15.998 -1.677 12.237 1.00 94.62 107 VAL A N 1
ATOM 838 C CA . VAL A 1 107 ? -14.731 -2.315 11.843 1.00 94.62 107 VAL A CA 1
ATOM 839 C C . VAL A 1 107 ? -14.023 -1.426 10.832 1.00 94.62 107 VAL A C 1
ATOM 841 O O . VAL A 1 107 ? -14.631 -1.004 9.850 1.00 94.62 107 VAL A O 1
ATOM 844 N N . VAL A 1 108 ? -12.741 -1.171 11.067 1.00 92.62 108 VAL A N 1
ATOM 845 C CA . VAL A 1 108 ? -11.894 -0.448 10.123 1.00 92.62 108 VAL A CA 1
ATOM 846 C C . VAL A 1 108 ? -11.336 -1.425 9.099 1.00 92.62 108 VAL A C 1
ATOM 848 O O . VAL A 1 108 ? -10.783 -2.467 9.452 1.00 92.62 108 VAL A O 1
ATOM 851 N N . ARG A 1 109 ? -11.501 -1.072 7.829 1.00 95.44 109 ARG A N 1
ATOM 852 C CA . ARG A 1 109 ? -10.999 -1.757 6.648 1.00 95.44 109 ARG A CA 1
ATOM 853 C C . ARG A 1 109 ? -9.712 -1.097 6.170 1.00 95.44 109 ARG A C 1
ATOM 855 O O . ARG A 1 109 ? -9.537 0.116 6.289 1.00 95.44 109 ARG A O 1
ATOM 862 N N . PHE A 1 110 ? -8.849 -1.898 5.574 1.00 95.12 110 PHE A N 1
ATOM 863 C CA . PHE A 1 110 ? -7.596 -1.464 4.983 1.00 95.12 110 PHE A CA 1
ATOM 864 C C . PHE A 1 110 ? -7.524 -1.920 3.532 1.00 95.12 110 PHE A C 1
ATOM 866 O O . PHE A 1 110 ? -8.050 -2.979 3.187 1.00 95.12 110 PHE A O 1
ATOM 873 N N . ALA A 1 111 ? -6.875 -1.129 2.688 1.00 95.31 111 ALA A N 1
ATOM 874 C CA . ALA A 1 111 ? -6.581 -1.510 1.318 1.00 95.31 111 ALA A CA 1
ATOM 875 C C . ALA A 1 111 ? -5.113 -1.217 1.000 1.00 95.31 111 ALA A C 1
ATOM 877 O O . ALA A 1 111 ? -4.666 -0.082 1.152 1.00 95.31 111 ALA A O 1
ATOM 878 N N . TYR A 1 112 ? -4.369 -2.239 0.588 1.00 95.25 112 TYR A N 1
ATOM 879 C CA . TYR A 1 112 ? -2.987 -2.095 0.143 1.00 95.25 112 TYR A CA 1
ATOM 880 C C . TYR A 1 112 ? -2.942 -1.568 -1.289 1.00 95.25 112 TYR A C 1
ATOM 882 O O . TYR A 1 112 ? -3.700 -2.035 -2.138 1.00 95.25 112 TYR A O 1
ATOM 890 N N . GLU A 1 113 ? -2.055 -0.621 -1.562 1.00 94.75 113 GLU A N 1
ATOM 891 C CA . GLU A 1 113 ? -1.919 -0.000 -2.876 1.00 94.75 113 GLU A CA 1
ATOM 892 C C . GLU A 1 113 ? -0.487 -0.126 -3.389 1.00 94.75 113 GLU A C 1
ATOM 894 O O . GLU A 1 113 ? 0.430 0.497 -2.860 1.00 94.75 113 GLU A O 1
ATOM 899 N N . ASN A 1 114 ? -0.279 -0.921 -4.438 1.00 93.44 114 ASN A N 1
ATOM 900 C CA . ASN A 1 114 ? 1.001 -0.942 -5.135 1.00 93.44 114 ASN A CA 1
ATOM 901 C C . ASN A 1 114 ? 1.147 0.342 -5.964 1.00 93.44 114 ASN A C 1
ATOM 903 O O . ASN A 1 114 ? 0.277 0.668 -6.772 1.00 93.44 114 ASN A O 1
ATOM 907 N N . LEU A 1 115 ? 2.261 1.056 -5.803 1.00 94.50 115 LEU A N 1
ATOM 908 C CA . LEU A 1 115 ? 2.560 2.217 -6.634 1.00 94.50 115 LEU A CA 1
ATOM 909 C C . LEU A 1 115 ? 3.477 1.778 -7.771 1.00 94.50 115 LEU A C 1
ATOM 911 O O . LEU A 1 115 ? 4.416 1.014 -7.553 1.00 94.50 115 LEU A O 1
ATOM 915 N N . CYS A 1 116 ? 3.273 2.285 -8.988 1.00 93.31 116 CYS A N 1
ATOM 916 C CA . CYS A 1 116 ? 4.130 1.886 -10.117 1.00 93.31 116 CYS A CA 1
ATOM 917 C C . CYS A 1 116 ? 5.590 2.341 -9.997 1.00 93.31 116 CYS A C 1
ATOM 919 O O . CYS A 1 116 ? 6.429 1.939 -10.802 1.00 93.31 116 CYS A O 1
ATOM 921 N N . TRP A 1 117 ? 5.884 3.170 -8.995 1.00 92.56 117 TRP A N 1
ATOM 922 C CA . TRP A 1 117 ? 7.218 3.617 -8.607 1.00 92.56 117 TRP A CA 1
ATOM 923 C C . TRP A 1 117 ? 7.657 3.095 -7.228 1.00 92.56 117 TRP A C 1
ATOM 925 O O . TRP A 1 117 ? 8.653 3.581 -6.692 1.00 92.56 117 TRP A O 1
ATOM 935 N N . SER A 1 118 ? 6.935 2.141 -6.631 1.00 93.62 118 SER A N 1
ATOM 936 C CA . SER A 1 118 ? 7.377 1.478 -5.401 1.00 93.62 118 SER A CA 1
ATOM 937 C C . SER A 1 118 ? 8.709 0.763 -5.609 1.00 93.62 118 SER A C 1
ATOM 939 O O . SER A 1 118 ? 9.027 0.286 -6.695 1.00 93.62 118 SER A O 1
ATOM 941 N N . THR A 1 119 ? 9.507 0.666 -4.549 1.00 93.81 119 THR A N 1
ATOM 942 C CA . THR A 1 119 ? 10.873 0.132 -4.656 1.00 93.81 119 THR A CA 1
ATOM 943 C C . THR A 1 119 ? 10.905 -1.386 -4.865 1.00 93.81 119 THR A C 1
ATOM 945 O O . THR A 1 119 ? 11.833 -1.890 -5.505 1.00 93.81 119 THR A O 1
ATOM 948 N N . TYR A 1 120 ? 9.913 -2.110 -4.327 1.00 93.75 120 TYR A N 1
ATOM 949 C CA . TYR A 1 120 ? 9.858 -3.580 -4.359 1.00 93.75 120 TYR A CA 1
ATOM 950 C C . TYR A 1 120 ? 8.528 -4.147 -4.882 1.00 93.75 120 TYR A C 1
ATOM 952 O O . TYR A 1 120 ? 8.546 -5.007 -5.756 1.00 93.75 120 TYR A O 1
ATOM 960 N N . PHE A 1 121 ? 7.385 -3.667 -4.382 1.00 92.69 121 PHE A N 1
ATOM 961 C CA . PHE A 1 121 ? 6.052 -4.199 -4.711 1.00 92.69 121 PHE A CA 1
ATOM 962 C C . PHE A 1 121 ? 5.313 -3.234 -5.644 1.00 92.69 121 PHE A C 1
ATOM 964 O O . PHE A 1 121 ? 4.425 -2.496 -5.223 1.00 92.69 121 PHE A O 1
ATOM 971 N N . ASP A 1 122 ? 5.760 -3.173 -6.899 1.00 93.31 122 ASP A N 1
ATOM 972 C CA . ASP A 1 122 ? 5.340 -2.162 -7.880 1.00 93.31 122 ASP A CA 1
ATOM 973 C C . ASP A 1 122 ? 4.320 -2.672 -8.918 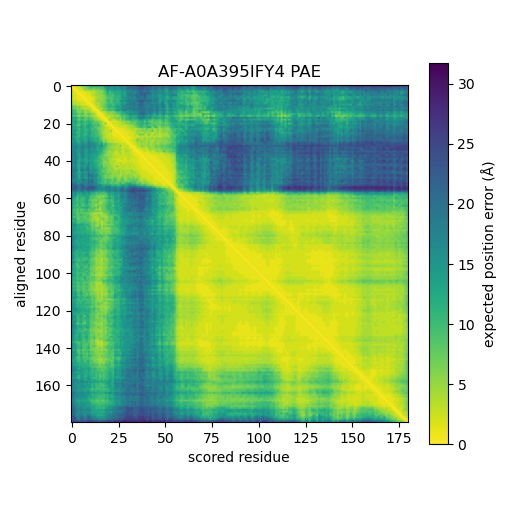1.00 93.31 122 ASP A C 1
ATOM 975 O O . ASP A 1 122 ? 3.828 -1.901 -9.744 1.00 93.31 122 ASP A O 1
ATOM 979 N N . THR A 1 123 ? 3.950 -3.954 -8.847 1.00 92.19 123 THR A N 1
ATOM 980 C CA . THR A 1 123 ? 2.957 -4.615 -9.713 1.00 92.19 123 THR A CA 1
ATOM 981 C C . THR A 1 123 ? 1.710 -5.016 -8.924 1.00 92.19 123 THR A C 1
ATOM 983 O O . THR A 1 123 ? 1.793 -5.255 -7.714 1.00 92.19 123 THR A O 1
ATOM 986 N N . TRP A 1 124 ? 0.554 -5.114 -9.588 1.00 91.38 124 TRP A N 1
ATOM 987 C CA . TRP A 1 124 ? -0.690 -5.493 -8.907 1.00 91.38 124 TRP A CA 1
ATOM 988 C C . TRP A 1 124 ? -0.649 -6.948 -8.441 1.00 91.38 124 TRP A C 1
ATOM 990 O O . TRP A 1 124 ? -1.165 -7.244 -7.372 1.00 91.38 124 TRP A O 1
ATOM 1000 N N . GLU A 1 125 ? 0.033 -7.821 -9.185 1.00 91.88 125 GLU A N 1
ATOM 1001 C CA . GLU A 1 125 ? 0.283 -9.219 -8.842 1.00 91.88 125 GLU A CA 1
ATOM 1002 C C . GLU A 1 125 ? 1.051 -9.302 -7.519 1.00 91.88 125 GLU A C 1
ATOM 1004 O O . GLU A 1 125 ? 0.629 -9.984 -6.591 1.00 91.88 125 GLU A O 1
ATOM 1009 N N . SER A 1 126 ? 2.137 -8.529 -7.384 1.00 93.19 126 SER A N 1
ATOM 1010 C CA . SER A 1 126 ? 2.909 -8.490 -6.136 1.00 93.19 126 SER A CA 1
ATOM 1011 C C . SER A 1 126 ? 2.112 -7.905 -4.965 1.00 93.19 126 SER A C 1
ATOM 1013 O O . SER A 1 126 ? 2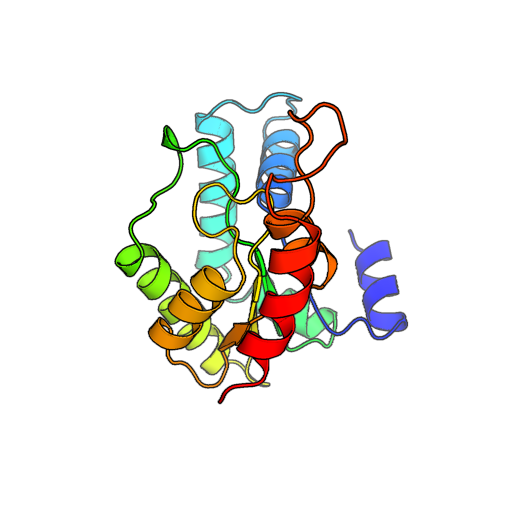.259 -8.357 -3.831 1.00 93.19 126 SER A O 1
ATOM 1015 N N . GLY A 1 127 ? 1.241 -6.924 -5.230 1.00 93.38 127 GLY A N 1
ATOM 1016 C CA . GLY A 1 127 ? 0.321 -6.388 -4.230 1.00 93.38 127 GLY A CA 1
ATOM 1017 C C . GLY A 1 127 ? -0.736 -7.412 -3.811 1.00 93.38 127 GLY A C 1
ATOM 1018 O O . GLY A 1 127 ? -1.050 -7.519 -2.626 1.00 93.38 127 GLY A O 1
ATOM 1019 N N . TRP A 1 128 ? -1.243 -8.200 -4.759 1.00 94.19 128 TRP A N 1
ATOM 1020 C CA . TRP A 1 128 ? -2.202 -9.271 -4.508 1.00 94.19 128 TRP A CA 1
ATOM 1021 C C . TRP A 1 128 ? -1.585 -10.396 -3.678 1.00 94.19 128 TRP A C 1
ATOM 1023 O O . TRP A 1 128 ? -2.156 -10.756 -2.653 1.00 94.19 128 TRP A O 1
ATOM 1033 N N . ASP A 1 129 ? -0.367 -10.835 -4.010 1.00 94.94 129 ASP A N 1
ATOM 1034 C CA . ASP A 1 129 ? 0.386 -11.822 -3.225 1.00 94.94 129 ASP A CA 1
ATOM 1035 C C . ASP A 1 129 ? 0.530 -11.406 -1.749 1.00 94.94 129 ASP A C 1
ATOM 1037 O O . ASP A 1 129 ? 0.488 -12.247 -0.846 1.00 94.94 129 ASP A O 1
ATOM 1041 N N . ILE A 1 130 ? 0.733 -10.111 -1.478 1.00 95.56 130 ILE A N 1
ATOM 1042 C CA . ILE A 1 130 ? 0.783 -9.572 -0.112 1.00 95.56 130 ILE A CA 1
ATOM 1043 C C . ILE A 1 130 ? -0.598 -9.650 0.543 1.00 95.56 130 ILE A C 1
ATOM 1045 O O . ILE A 1 130 ? -0.711 -10.152 1.660 1.00 95.56 130 ILE A O 1
ATO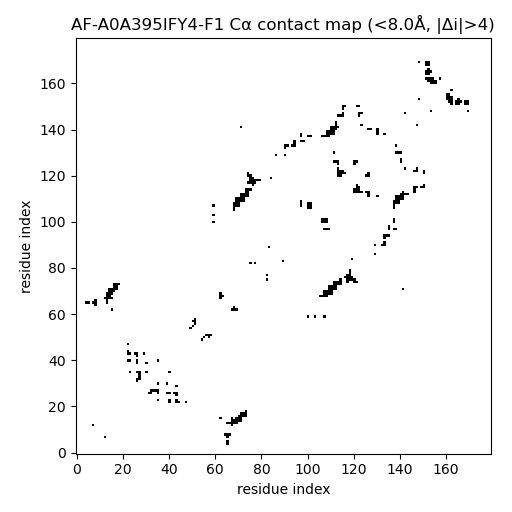M 1049 N N . VAL A 1 131 ? -1.648 -9.192 -0.140 1.00 96.19 131 VAL A N 1
ATOM 1050 C CA . VAL A 1 131 ? -3.027 -9.180 0.379 1.00 96.19 131 VAL A CA 1
ATOM 1051 C C . VAL A 1 131 ? -3.524 -10.591 0.698 1.00 96.19 131 VAL A C 1
ATOM 1053 O O . VAL A 1 131 ? -4.070 -10.809 1.783 1.00 96.19 131 VAL A O 1
ATOM 1056 N N . GLU A 1 132 ? -3.272 -11.564 -0.179 1.00 96.56 132 GLU A N 1
ATOM 1057 C CA . GLU A 1 132 ? -3.597 -12.973 0.060 1.00 96.56 132 GLU A CA 1
ATOM 1058 C C . GLU A 1 132 ? -2.874 -13.518 1.293 1.00 96.56 132 GLU A C 1
ATOM 1060 O O . GLU A 1 132 ? -3.474 -14.208 2.116 1.00 96.56 132 GLU A O 1
ATOM 1065 N N . LYS A 1 133 ? -1.591 -13.178 1.470 1.00 97.75 133 LYS A N 1
ATOM 1066 C CA . LYS A 1 133 ? -0.821 -13.601 2.647 1.00 97.75 133 LYS A CA 1
ATOM 1067 C C . LYS A 1 133 ? -1.283 -12.909 3.924 1.00 97.75 133 LYS A C 1
ATOM 1069 O O . LYS A 1 133 ? -1.211 -13.530 4.985 1.00 97.75 133 LYS A O 1
ATOM 1074 N N . VAL A 1 134 ? -1.747 -11.659 3.872 1.00 98.06 134 VAL A N 1
ATOM 1075 C CA . VAL A 1 134 ? -2.295 -10.974 5.055 1.00 98.06 134 VAL A CA 1
ATOM 1076 C C . VAL A 1 134 ? -3.488 -11.753 5.608 1.00 98.06 134 VAL A C 1
ATOM 1078 O O . VAL A 1 134 ? -3.521 -11.989 6.818 1.00 98.06 134 VAL A O 1
ATOM 1081 N N . ASP A 1 135 ? -4.382 -12.238 4.740 1.00 97.75 135 ASP A N 1
ATOM 1082 C CA . ASP A 1 135 ? -5.508 -13.120 5.088 1.00 97.75 135 ASP A CA 1
ATOM 1083 C C . ASP A 1 135 ? -6.326 -12.582 6.276 1.00 97.75 135 ASP A C 1
ATOM 1085 O O . ASP A 1 135 ? -6.351 -13.134 7.386 1.00 97.75 135 ASP A O 1
ATOM 1089 N N . ARG A 1 136 ? -6.942 -11.412 6.072 1.00 98.19 136 ARG A N 1
ATOM 1090 C CA . ARG A 1 136 ? -7.843 -10.767 7.035 1.00 98.19 136 ARG A CA 1
ATOM 1091 C C . ARG A 1 136 ? -9.074 -10.234 6.325 1.00 98.19 136 ARG A C 1
ATOM 1093 O O . ARG A 1 136 ? -8.974 -9.542 5.323 1.00 98.19 136 ARG A O 1
ATOM 1100 N N . ALA A 1 137 ? -10.250 -10.495 6.895 1.00 97.88 137 ALA A N 1
ATOM 1101 C CA . ALA A 1 137 ? -11.531 -10.129 6.283 1.00 97.88 137 ALA A CA 1
ATOM 1102 C C . ALA A 1 137 ? -11.730 -8.611 6.089 1.00 97.88 137 ALA A C 1
ATOM 1104 O O . ALA A 1 137 ? -12.576 -8.195 5.301 1.00 97.88 137 ALA A O 1
ATOM 1105 N N . ASN A 1 138 ? -10.985 -7.782 6.825 1.00 97.81 138 ASN A N 1
ATOM 1106 C CA . ASN A 1 138 ? -10.998 -6.326 6.727 1.00 97.81 138 ASN A CA 1
ATOM 1107 C C . ASN A 1 138 ? -9.785 -5.762 5.966 1.00 97.81 138 ASN A C 1
ATOM 1109 O O . ASN A 1 138 ? -9.517 -4.571 6.085 1.00 97.81 138 ASN A O 1
ATOM 1113 N N . PHE A 1 139 ? -9.054 -6.578 5.206 1.00 97.88 139 PHE A N 1
ATOM 1114 C CA . PHE A 1 139 ? -7.891 -6.153 4.433 1.00 97.88 139 PHE A CA 1
ATOM 1115 C C . PHE A 1 139 ? -8.065 -6.540 2.961 1.00 97.88 139 PHE A C 1
ATOM 1117 O O . PHE A 1 13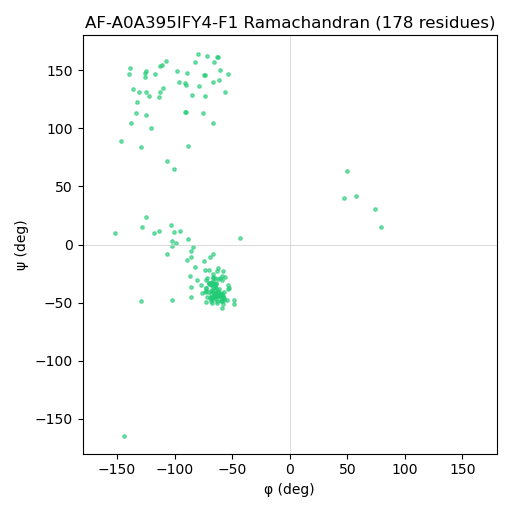9 ? -8.445 -7.666 2.655 1.00 97.88 139 PHE A O 1
ATOM 1124 N N . GLY A 1 140 ? -7.828 -5.601 2.049 1.00 96.62 140 GLY A N 1
ATOM 1125 C CA . GLY A 1 140 ? -7.991 -5.809 0.612 1.00 96.62 140 GLY A CA 1
ATOM 1126 C C . GLY A 1 140 ? -6.944 -5.070 -0.211 1.00 96.62 140 GLY A C 1
ATOM 1127 O O . GLY A 1 140 ? -5.936 -4.607 0.317 1.00 96.62 140 GLY A O 1
ATOM 1128 N N . ILE A 1 141 ? -7.209 -4.942 -1.509 1.00 94.44 141 ILE A N 1
ATOM 1129 C CA . ILE A 1 141 ? -6.325 -4.291 -2.479 1.00 94.44 141 ILE A CA 1
ATOM 1130 C C . ILE A 1 141 ? -6.991 -3.052 -3.090 1.00 94.44 141 ILE A C 1
ATOM 1132 O O . ILE A 1 141 ? -8.207 -3.022 -3.296 1.00 94.44 141 ILE A O 1
ATOM 1136 N N . VAL A 1 142 ? -6.190 -2.036 -3.400 1.00 94.12 142 VAL A N 1
ATOM 1137 C CA . VAL A 1 142 ? -6.571 -0.912 -4.256 1.00 94.12 142 VAL A CA 1
ATOM 1138 C C . VAL A 1 142 ? -6.214 -1.264 -5.697 1.00 94.12 142 VAL A C 1
ATOM 1140 O O . VAL A 1 142 ? -5.044 -1.384 -6.045 1.00 94.12 142 VAL A O 1
ATOM 1143 N N . LEU A 1 143 ? -7.224 -1.406 -6.556 1.00 91.12 143 LEU A N 1
ATOM 1144 C CA . LEU A 1 143 ? -7.017 -1.554 -7.997 1.00 91.12 143 LEU A CA 1
ATOM 1145 C C . LEU A 1 143 ? -6.976 -0.174 -8.656 1.00 91.12 143 LEU A C 1
ATOM 1147 O O . LEU A 1 143 ? -7.989 0.326 -9.151 1.00 91.12 143 LEU A O 1
ATOM 1151 N N . ASP A 1 144 ? -5.797 0.445 -8.649 1.00 91.50 144 ASP A N 1
ATOM 1152 C CA . ASP A 1 144 ? -5.576 1.740 -9.285 1.00 91.50 144 ASP A CA 1
ATOM 1153 C C . ASP A 1 144 ? -5.110 1.567 -10.742 1.00 91.50 144 ASP A C 1
ATOM 1155 O O . ASP A 1 144 ? -4.020 1.073 -11.036 1.00 91.50 144 ASP A O 1
ATOM 1159 N N . THR A 1 145 ? -5.950 2.003 -11.685 1.00 88.12 145 THR A N 1
ATOM 1160 C CA . THR A 1 145 ? -5.667 1.879 -13.125 1.00 88.12 145 THR A CA 1
ATOM 1161 C C . THR A 1 145 ? -4.427 2.647 -13.583 1.00 88.12 145 THR A C 1
ATOM 1163 O O . THR A 1 145 ? -3.784 2.224 -14.543 1.00 88.12 145 THR A O 1
ATOM 1166 N N . PHE A 1 146 ? -4.080 3.757 -12.928 1.00 91.06 146 PHE A N 1
ATOM 1167 C CA . PHE A 1 146 ? -2.867 4.508 -13.228 1.00 91.06 146 PHE A CA 1
ATOM 1168 C C . PHE A 1 146 ? -1.632 3.750 -12.750 1.00 91.06 146 PHE A C 1
ATOM 1170 O O . PHE A 1 146 ? -0.686 3.626 -13.522 1.00 91.06 146 PHE A O 1
ATOM 1177 N N . ASN A 1 147 ? -1.641 3.197 -11.536 1.00 92.88 147 ASN A N 1
ATOM 1178 C CA . ASN A 1 147 ? -0.519 2.398 -11.040 1.00 92.88 147 ASN A CA 1
ATOM 1179 C C . ASN A 1 147 ? -0.341 1.110 -11.857 1.00 92.88 147 ASN A C 1
ATOM 1181 O O . ASN A 1 147 ? 0.758 0.815 -12.320 1.00 92.88 147 ASN A O 1
ATOM 1185 N N . ILE A 1 148 ? -1.424 0.394 -12.157 1.00 90.12 148 ILE A N 1
ATOM 1186 C CA . ILE A 1 148 ? -1.364 -0.806 -13.004 1.00 90.12 148 ILE A CA 1
ATOM 1187 C C . ILE A 1 148 ? -0.782 -0.467 -14.383 1.00 90.12 148 ILE A C 1
ATOM 1189 O O . ILE A 1 148 ? 0.213 -1.057 -14.809 1.00 90.12 148 ILE A O 1
ATOM 1193 N N . ALA A 1 149 ? -1.362 0.519 -15.077 1.00 89.38 149 ALA A N 1
ATOM 1194 C CA . ALA A 1 149 ? -0.925 0.877 -16.423 1.00 89.38 149 ALA A CA 1
ATOM 1195 C C . ALA A 1 149 ? 0.475 1.499 -16.431 1.00 89.38 149 ALA A C 1
ATOM 1197 O O . ALA A 1 149 ? 1.292 1.160 -17.283 1.00 89.38 149 ALA A O 1
ATOM 1198 N N . GLY A 1 150 ? 0.766 2.390 -15.485 1.00 90.94 150 GLY A N 1
ATOM 1199 C CA . GLY A 1 150 ? 2.047 3.073 -15.365 1.00 90.94 150 GLY A CA 1
ATOM 1200 C C . GLY A 1 150 ? 3.196 2.084 -15.235 1.00 90.94 150 GLY A C 1
ATOM 1201 O O . GLY A 1 150 ? 4.202 2.239 -15.923 1.00 90.94 150 GLY A O 1
ATOM 1202 N N . ARG A 1 151 ? 3.006 1.013 -14.455 1.00 92.19 151 ARG A N 1
ATOM 1203 C CA . ARG A 1 151 ? 4.044 0.005 -14.247 1.00 92.19 151 ARG A CA 1
ATOM 1204 C C . ARG A 1 151 ? 4.368 -0.801 -15.500 1.00 92.19 151 ARG A C 1
ATOM 1206 O O . ARG A 1 151 ? 5.544 -1.053 -15.777 1.00 92.19 151 ARG A O 1
ATOM 1213 N N . VAL A 1 152 ? 3.333 -1.255 -16.210 1.00 90.94 152 VAL A N 1
ATOM 1214 C CA . VAL A 1 152 ? 3.489 -2.169 -17.354 1.00 90.94 152 VAL A CA 1
ATOM 1215 C C . VAL A 1 152 ? 3.747 -1.433 -18.664 1.00 90.94 152 VAL A C 1
ATOM 1217 O O . VAL A 1 152 ? 4.370 -1.992 -19.566 1.00 90.94 152 VAL A O 1
ATOM 1220 N N . TYR A 1 153 ? 3.286 -0.187 -18.785 1.00 91.88 153 TYR A N 1
ATOM 1221 C CA . TYR A 1 153 ? 3.319 0.565 -20.034 1.00 91.88 153 TYR A CA 1
ATOM 1222 C C . TYR A 1 153 ? 4.446 1.594 -20.083 1.00 91.88 153 TYR A C 1
ATOM 1224 O O . TYR A 1 153 ? 5.141 1.663 -21.093 1.00 91.88 153 TYR A O 1
ATOM 1232 N N . ALA A 1 154 ? 4.621 2.410 -19.042 1.00 90.19 154 ALA A N 1
ATOM 1233 C CA . ALA A 1 154 ? 5.482 3.586 -19.112 1.00 90.19 154 ALA A CA 1
ATOM 1234 C C . ALA A 1 154 ? 6.932 3.274 -18.710 1.00 90.19 154 ALA A C 1
ATOM 1236 O O . ALA A 1 154 ? 7.184 2.611 -17.709 1.00 90.19 154 ALA A O 1
ATOM 1237 N N . ASP A 1 155 ? 7.893 3.810 -19.465 1.00 89.44 155 ASP A N 1
ATOM 1238 C CA . ASP A 1 155 ? 9.309 3.828 -19.083 1.00 89.44 155 ASP A CA 1
ATOM 1239 C C . ASP A 1 155 ? 9.912 5.202 -19.415 1.00 89.44 155 ASP A C 1
ATOM 1241 O O . ASP A 1 155 ? 10.186 5.482 -20.587 1.00 89.44 155 ASP A O 1
ATOM 1245 N N . PRO A 1 156 ? 10.147 6.072 -18.416 1.00 86.75 156 PRO A N 1
ATOM 1246 C CA . PRO A 1 156 ? 10.701 7.403 -18.648 1.00 86.75 156 PRO A CA 1
ATOM 1247 C C . PRO A 1 156 ? 12.173 7.389 -19.095 1.00 86.75 156 PRO A C 1
ATOM 1249 O O . PRO A 1 156 ? 12.688 8.434 -19.492 1.00 86.75 156 PRO A O 1
ATOM 1252 N N . SER A 1 157 ? 12.862 6.243 -19.028 1.00 89.88 157 SER A N 1
ATOM 1253 C CA . SER A 1 157 ? 14.241 6.082 -19.505 1.00 89.88 157 SER A CA 1
ATOM 1254 C C . SER A 1 157 ? 14.332 5.666 -20.979 1.00 89.88 157 SER A C 1
ATOM 1256 O O . SER A 1 157 ? 15.401 5.759 -21.589 1.00 89.88 157 SER A O 1
ATOM 1258 N N . SER A 1 158 ? 13.212 5.240 -21.567 1.00 93.69 158 SER A N 1
ATOM 1259 C CA . SER A 1 158 ? 13.115 4.859 -22.975 1.00 93.69 158 SER A CA 1
ATOM 1260 C C . SER A 1 158 ? 12.923 6.077 -23.892 1.00 93.69 158 SER A C 1
ATOM 1262 O O . SER A 1 158 ? 12.446 7.136 -23.483 1.00 93.69 158 SER A O 1
ATOM 1264 N N . VAL A 1 159 ? 13.283 5.932 -25.171 1.00 93.31 159 VAL A N 1
ATOM 1265 C CA . VAL A 1 159 ? 13.186 7.023 -26.161 1.00 93.31 159 VAL A CA 1
ATOM 1266 C C . VAL A 1 159 ? 11.734 7.355 -26.520 1.00 93.31 159 VAL A C 1
ATOM 1268 O O . VAL A 1 159 ? 11.422 8.512 -26.799 1.00 93.31 159 VAL A O 1
ATOM 1271 N N . ASP A 1 160 ? 10.851 6.358 -26.538 1.00 94.06 160 ASP A N 1
ATOM 1272 C CA . ASP A 1 160 ? 9.434 6.493 -26.892 1.00 94.06 160 ASP A CA 1
ATOM 1273 C C . ASP A 1 160 ? 8.495 6.508 -25.673 1.00 94.06 160 ASP A C 1
ATOM 1275 O O . ASP A 1 160 ? 7.278 6.625 -25.835 1.00 94.06 160 ASP A O 1
ATOM 1279 N N . GLY A 1 161 ? 9.055 6.454 -24.461 1.00 92.19 161 GLY A N 1
ATOM 1280 C CA . GLY A 1 161 ? 8.325 6.526 -23.197 1.00 92.19 161 GLY A CA 1
ATOM 1281 C C . GLY A 1 161 ? 7.652 5.217 -22.779 1.00 92.19 161 GLY A C 1
ATOM 1282 O O . GLY A 1 161 ? 6.770 5.253 -21.918 1.00 92.19 161 GLY A O 1
ATOM 1283 N N . LYS A 1 162 ? 8.018 4.081 -23.384 1.00 94.81 162 LYS A N 1
ATOM 1284 C CA . LYS A 1 162 ? 7.363 2.786 -23.196 1.00 94.81 162 LYS A CA 1
ATOM 1285 C C . LYS A 1 162 ? 8.313 1.681 -22.757 1.00 94.81 162 LYS A C 1
ATOM 1287 O O . LYS A 1 162 ? 9.468 1.616 -23.170 1.00 94.81 162 LYS A O 1
ATOM 1292 N N . THR A 1 163 ? 7.777 0.738 -21.989 1.00 92.38 163 THR A N 1
ATOM 1293 C CA . THR A 1 163 ? 8.440 -0.554 -21.790 1.00 92.38 163 THR A CA 1
ATOM 1294 C C . THR A 1 163 ? 8.480 -1.332 -23.112 1.00 92.38 163 THR A C 1
ATOM 1296 O O . THR A 1 163 ? 7.647 -1.142 -24.000 1.00 92.38 163 THR A O 1
ATOM 1299 N N . ALA A 1 164 ? 9.419 -2.273 -23.241 1.00 91.88 164 ALA A N 1
ATOM 1300 C CA . ALA A 1 164 ? 9.610 -3.034 -24.481 1.00 91.88 164 ALA A CA 1
ATOM 1301 C C . ALA A 1 164 ? 8.364 -3.816 -24.961 1.00 91.88 164 ALA A C 1
ATOM 1303 O O . ALA A 1 164 ? 8.270 -4.130 -26.145 1.00 91.88 164 ALA A O 1
ATOM 1304 N N . ASN A 1 165 ? 7.422 -4.138 -24.063 1.00 91.44 165 ASN A N 1
ATOM 1305 C CA . ASN A 1 165 ? 6.213 -4.922 -24.351 1.00 91.44 165 ASN A CA 1
ATOM 1306 C C . ASN A 1 165 ? 4.915 -4.189 -23.952 1.00 91.44 165 ASN A C 1
ATOM 1308 O O . ASN A 1 165 ? 3.902 -4.844 -23.700 1.00 91.44 165 ASN A O 1
ATOM 1312 N N . ALA A 1 166 ? 4.941 -2.856 -23.880 1.00 90.25 166 ALA A N 1
ATOM 1313 C CA . ALA A 1 166 ? 3.901 -2.024 -23.274 1.00 90.25 166 ALA A CA 1
ATOM 1314 C C . ALA A 1 166 ? 2.464 -2.357 -23.723 1.00 90.25 166 ALA A C 1
ATOM 1316 O O . ALA A 1 166 ? 1.590 -2.589 -22.890 1.00 90.25 166 ALA A O 1
ATOM 1317 N N . GLU A 1 167 ? 2.204 -2.434 -25.032 1.00 91.06 167 GLU A N 1
ATOM 1318 C CA . GLU A 1 167 ? 0.860 -2.687 -25.571 1.00 91.06 167 GLU A CA 1
ATOM 1319 C C . GLU A 1 167 ? 0.348 -4.089 -25.247 1.00 91.06 167 GLU A C 1
ATOM 1321 O O . GLU A 1 167 ? -0.846 -4.281 -25.012 1.00 91.06 167 GLU A O 1
ATOM 1326 N N . LYS A 1 168 ? 1.247 -5.077 -25.253 1.00 90.19 168 LYS A N 1
ATOM 1327 C CA . LYS A 1 168 ? 0.901 -6.462 -24.943 1.00 90.19 168 LYS A CA 1
ATOM 1328 C C . LYS A 1 168 ? 0.630 -6.614 -23.445 1.00 90.19 168 LYS A C 1
ATOM 1330 O O . LYS A 1 168 ? -0.425 -7.121 -23.081 1.00 90.19 168 LYS A O 1
ATOM 1335 N N . ALA A 1 169 ? 1.535 -6.116 -22.603 1.00 87.62 169 ALA A N 1
ATOM 1336 C CA . ALA A 1 169 ? 1.430 -6.220 -21.150 1.00 87.62 169 ALA A CA 1
ATOM 1337 C C . ALA A 1 169 ? 0.191 -5.490 -20.605 1.00 87.62 169 ALA A C 1
ATOM 1339 O O . ALA A 1 169 ? -0.540 -6.039 -19.785 1.00 87.62 169 ALA A O 1
ATOM 1340 N N . LEU A 1 170 ? -0.114 -4.295 -21.129 1.00 87.25 170 LEU A N 1
ATOM 1341 C CA . LEU A 1 170 ? -1.324 -3.559 -20.753 1.00 87.25 170 LEU A CA 1
ATOM 1342 C C . LEU A 1 170 ? -2.611 -4.297 -21.144 1.00 87.25 170 LEU A C 1
ATOM 1344 O O . LEU A 1 170 ? -3.622 -4.175 -20.458 1.00 87.25 170 LEU A O 1
ATOM 1348 N N . LYS A 1 171 ? -2.593 -5.045 -22.252 1.00 86.44 171 LYS A N 1
ATOM 1349 C CA . LYS A 1 171 ? -3.748 -5.832 -22.688 1.00 86.44 171 LYS A CA 1
ATOM 1350 C C . LYS A 1 171 ? -3.953 -7.077 -21.822 1.00 86.44 171 LYS A C 1
ATOM 1352 O O . LYS A 1 171 ? -5.093 -7.411 -21.527 1.00 86.44 171 LYS A O 1
ATOM 1357 N N . GLU A 1 172 ? -2.872 -7.757 -21.450 1.00 85.75 172 GLU A N 1
ATOM 1358 C CA . GLU A 1 172 ? -2.923 -9.022 -20.706 1.00 85.75 172 GLU A CA 1
ATOM 1359 C C . GLU A 1 172 ? -3.238 -8.813 -19.212 1.00 85.75 172 GLU A C 1
ATOM 1361 O O . GLU A 1 172 ? -3.998 -9.593 -18.646 1.00 85.75 172 GLU A O 1
ATOM 1366 N N . SER A 1 173 ? -2.761 -7.728 -18.591 1.00 78.69 173 SER A N 1
ATOM 1367 C CA . SER A 1 173 ? -2.930 -7.480 -17.146 1.00 78.69 173 SER A CA 1
ATOM 1368 C C . SER A 1 173 ? -4.402 -7.459 -16.662 1.00 78.69 173 SER A C 1
ATOM 1370 O O . SER A 1 173 ? -4.720 -8.181 -15.716 1.00 78.69 173 SER A O 1
ATOM 1372 N N . PRO A 1 174 ? -5.359 -6.752 -17.305 1.00 73.31 174 PRO A N 1
ATOM 1373 C CA . PRO A 1 174 ? -6.770 -6.807 -16.903 1.00 73.31 174 PRO A CA 1
ATOM 1374 C C . PRO A 1 174 ? -7.423 -8.182 -17.096 1.00 73.31 174 PRO A C 1
ATOM 1376 O O . PRO A 1 174 ? -8.371 -8.515 -16.387 1.00 73.31 174 PRO A O 1
ATOM 1379 N N . GLU A 1 175 ? -6.948 -8.973 -18.067 1.00 76.00 175 GLU A N 1
ATOM 1380 C CA . GLU A 1 175 ? -7.444 -10.335 -18.294 1.00 76.00 175 GLU A CA 1
ATOM 1381 C C . GLU A 1 175 ? -7.010 -11.289 -17.174 1.00 76.00 175 GLU A C 1
ATOM 1383 O O . GLU A 1 175 ? -7.641 -12.326 -16.992 1.00 76.00 175 GLU A O 1
ATOM 1388 N N . GLU A 1 176 ? -5.947 -10.970 -16.436 1.00 73.81 176 GLU A N 1
ATOM 1389 C CA . GLU A 1 176 ? -5.460 -11.761 -15.304 1.00 73.81 176 GLU A CA 1
ATOM 1390 C C . GLU A 1 176 ? -6.170 -11.409 -13.995 1.00 73.81 176 GLU A C 1
ATOM 1392 O O . GLU A 1 176 ? -6.537 -12.321 -13.264 1.00 73.81 176 GLU A O 1
ATOM 1397 N N . ILE A 1 177 ? -6.502 -10.134 -13.767 1.00 70.44 177 ILE A N 1
ATOM 1398 C CA . ILE A 1 177 ? -7.273 -9.677 -12.591 1.00 70.44 177 ILE A CA 1
ATOM 1399 C C . ILE A 1 177 ? -8.659 -10.348 -12.503 1.00 70.44 177 ILE A C 1
ATOM 1401 O O . ILE A 1 177 ? -9.205 -10.529 -11.420 1.00 70.44 177 ILE A O 1
ATOM 1405 N N . GLY A 1 178 ? -9.265 -10.700 -13.642 1.00 60.88 178 GLY A N 1
ATOM 1406 C CA . GLY A 1 178 ? -10.598 -11.314 -13.700 1.00 60.88 178 GLY A CA 1
ATOM 1407 C C . GLY A 1 178 ? -10.627 -12.844 -13.606 1.00 60.88 178 GLY A C 1
ATOM 1408 O O . GLY A 1 178 ? -11.692 -13.424 -13.825 1.00 60.88 178 GLY A O 1
ATOM 1409 N N . LYS A 1 179 ? -9.485 -13.504 -13.378 1.00 61.19 179 LYS A N 1
ATOM 1410 C CA . LYS A 1 179 ? -9.370 -14.969 -13.322 1.00 61.19 179 LYS A CA 1
ATOM 1411 C C . LYS A 1 179 ? -9.324 -15.467 -11.877 1.00 61.19 179 LYS A C 1
ATOM 1413 O O . LYS A 1 179 ? -8.329 -16.063 -11.506 1.00 61.19 179 LYS A O 1
ATOM 1418 N N . ASP A 1 180 ? -10.403 -15.279 -11.121 1.00 50.19 180 ASP A N 1
ATOM 1419 C CA . ASP A 1 180 ? -10.660 -15.988 -9.855 1.00 50.19 180 ASP A CA 1
ATOM 1420 C C . ASP A 1 180 ? -12.167 -16.216 -9.641 1.00 50.19 180 ASP A C 1
ATOM 1422 O O . ASP A 1 180 ? -12.956 -15.253 -9.807 1.00 50.19 180 ASP A O 1
#

Radius of gyration: 18.11 Å; Cα contacts (8 Å, |Δi|>4): 223; chains: 1; bounding box: 38×40×50 Å

Nearest PDB structures (foldseek):
  5hmq-assembly2_B  TM=5.866E-01  e=2.026E-07  Pseudomonas putida KT2440
  4lsb-assembly1_B  TM=4.640E-01  e=3.828E-01  Burkholderia cenocepacia J2315
  6uy4-assembly1_A  TM=5.582E-01  e=1.153E+00  Schistosoma mansoni
  4lsb-assembly1_A  TM=4.620E-01  e=1.473E+00  Burkholderia cenocepacia J2315
  4k7j-assembly1_A  TM=3.950E-01  e=2.261E+00  Neisseria meningitidis 4119

Solvent-accessible surface area (backbone atoms only — not comparable to full-atom values): 9938 Å² total; per-residue (Å²): 112,69,72,61,50,52,50,37,37,77,67,69,49,56,65,45,77,70,57,73,62,60,50,50,51,47,15,23,61,76,67,73,32,99,69,58,50,73,68,40,46,51,45,31,50,47,48,48,48,43,47,40,65,80,28,84,37,52,65,63,49,50,26,64,73,39,72,31,47,36,38,44,46,64,44,63,57,66,60,74,92,80,54,83,81,57,61,66,63,52,32,51,58,51,34,52,54,40,60,53,24,60,73,43,88,75,56,30,31,39,25,43,27,34,30,44,71,19,68,74,41,26,41,62,67,54,37,44,58,45,42,64,67,36,67,46,99,44,50,41,71,52,89,49,69,64,28,51,43,43,44,44,25,47,24,90,89,40,96,86,41,42,36,98,52,17,75,58,46,54,58,50,51,65,65,55,78,70,70,122

pLDDT: mean 80.51, std 15.54, range [40.53, 98.19]

Foldseek 3Di:
DVVVLVVLLVVVVAEDEDDLVVLVVQLCVVVVHPDHDPVSSVVSVVVVVCCCVVCVCPVVVSCVSSVYQEYEDEAAQDDPVVDDLPLVVVLVVLLVVQVSQCPDVVRRAYAYEAALNHPHQQEVVSSVVSQVSNPHPRYYYDPDLCSHLCNQFADPVDPVRGDPCNVVSNVVRVVVVPPD

Mean predicted aligned error: 9.73 Å

InterPro domains:
  IPR013022 Xylose isomerase-like, TIM barrel domain [PF01261] (59-149)
  IPR036237 Xylose isomerase-like superfamily [SSF51658] (4-151)
  IPR050312 IolE/XylA/MocC-like [PTHR12110] (57-157)

Sequence (180 aa):
MLPKLSAASQHHLFGLEVFYEDLEYLARSESNSKTPSPEALLHAASTIKKLCDERDKLWFSLMKVLGTDLIQIPANFLPKEEITDDAEIIVEDLREVADMGAKETPVVRFAYENLCWSTYFDTWESGWDIVEKVDRANFGIVLDTFNIAGRVYADPSSVDGKTANAEKALKESPEEIGKD

Organism: NCBI:txid38457